Protein AF-A0ABD3RM52-F1 (afdb_monomer_lite)

Secondary structure (DSSP, 8-state):
------------------------------------------------------------PPPP------SHHHHTTPPPB-TT---HHHHHHHHHHHHHHH------SS---HHHHHHHHHHHHHTT---SS-B-HHHHHHHHHS---HHHHHHHHHHHHHHHHHHTT-B-SSTTSS--HHHHHHHTTSSS-S-S----HHHHHHHHHHHHTTT---SSPPP--S-TTHHHHHHHT-SSSEEEESS-TT---TT-EEEESSS-EEEE-SPPPTTSEEEEEEEEE-SS--TT-S--EEEEEEEEGGGEEEEEEE----HHHHTGGGS-TTTHHHHHHHHHHHHHHHHHHTTSSSSSS-------------

Organism: NCBI:txid382380

Structure (mmCIF, N/CA/C/O backbone):
data_AF-A0ABD3RM52-F1
#
_entry.id   AF-A0ABD3RM52-F1
#
loop_
_atom_site.group_PDB
_atom_site.id
_atom_site.type_symbol
_atom_site.label_atom_id
_atom_site.label_alt_id
_atom_site.label_comp_id
_atom_site.label_asym_id
_atom_site.label_entity_id
_atom_site.label_seq_id
_atom_site.pdbx_PDB_ins_code
_atom_site.Cartn_x
_atom_site.Cartn_y
_atom_site.Cartn_z
_atom_site.occupancy
_atom_site.B_iso_or_equiv
_atom_site.auth_seq_id
_atom_site.auth_comp_id
_atom_site.auth_asym_id
_atom_site.auth_atom_id
_atom_site.pdbx_PDB_model_num
ATOM 1 N N . MET A 1 1 ? 25.572 -27.338 -70.054 1.00 37.06 1 MET A N 1
ATOM 2 C CA . MET A 1 1 ? 24.738 -28.532 -70.286 1.00 37.06 1 MET A CA 1
ATOM 3 C C . MET A 1 1 ? 24.305 -29.084 -68.934 1.00 37.06 1 MET A C 1
ATOM 5 O O . MET A 1 1 ? 25.154 -29.142 -68.052 1.00 37.06 1 MET A O 1
ATOM 9 N N . PRO A 1 2 ? 23.009 -29.375 -68.759 1.00 54.97 2 PRO A N 1
ATOM 10 C CA . PRO A 1 2 ? 22.375 -29.760 -67.499 1.00 54.97 2 PRO A CA 1
ATOM 11 C C . PRO A 1 2 ? 22.203 -31.287 -67.387 1.00 54.97 2 PRO A C 1
ATOM 13 O O . PRO A 1 2 ? 22.267 -31.983 -68.394 1.00 54.97 2 PRO A O 1
ATOM 16 N N . ASN A 1 3 ? 21.904 -31.796 -66.191 1.00 38.56 3 ASN A N 1
ATOM 17 C CA . ASN A 1 3 ? 21.112 -33.024 -66.032 1.00 38.56 3 ASN A CA 1
ATOM 18 C C . ASN A 1 3 ? 20.311 -32.902 -64.714 1.00 38.56 3 ASN A C 1
ATOM 20 O O . ASN A 1 3 ? 20.912 -32.901 -63.647 1.00 38.56 3 ASN A O 1
ATOM 24 N N . VAL A 1 4 ? 19.076 -32.385 -64.745 1.00 41.38 4 VAL A N 1
ATOM 25 C CA . VAL A 1 4 ? 17.795 -33.123 -64.877 1.00 41.38 4 VAL A CA 1
ATOM 26 C C . VAL A 1 4 ? 17.418 -33.858 -63.569 1.00 41.38 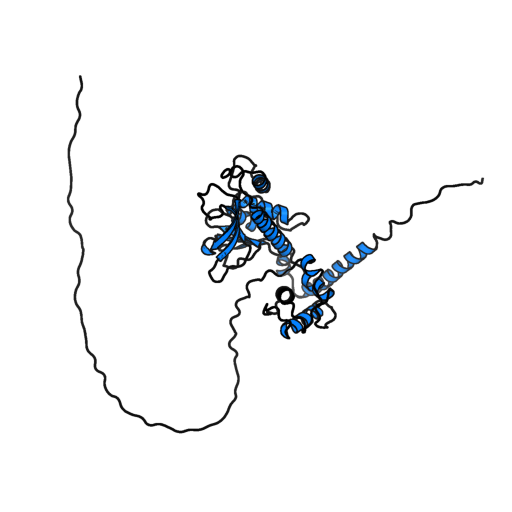4 VAL A C 1
ATOM 28 O O . VAL A 1 4 ? 17.837 -34.982 -63.324 1.00 41.38 4 VAL A O 1
ATOM 31 N N . SER A 1 5 ? 16.591 -33.201 -62.739 1.00 46.19 5 SER A N 1
ATOM 32 C CA . SER A 1 5 ? 15.513 -33.839 -61.934 1.00 46.19 5 SER A CA 1
ATOM 33 C C . SER A 1 5 ? 14.458 -34.453 -62.893 1.00 46.19 5 SER A C 1
ATOM 35 O O . SER A 1 5 ? 14.541 -34.084 -64.063 1.00 46.19 5 SER A O 1
ATOM 37 N N . PRO A 1 6 ? 13.398 -35.224 -62.515 1.00 52.03 6 PRO A N 1
ATOM 38 C CA . PRO A 1 6 ? 12.806 -35.430 -61.170 1.00 52.03 6 PRO A CA 1
ATOM 39 C C . PRO A 1 6 ? 12.124 -36.815 -60.879 1.00 52.03 6 PRO A C 1
ATOM 41 O O . PRO A 1 6 ? 11.666 -37.467 -61.801 1.00 52.03 6 PRO A O 1
ATOM 44 N N . ASN A 1 7 ? 11.900 -37.147 -59.586 1.00 41.47 7 ASN A N 1
ATOM 45 C CA . ASN A 1 7 ? 10.743 -37.909 -59.006 1.00 41.47 7 ASN A CA 1
ATOM 46 C C . ASN A 1 7 ? 10.378 -39.299 -59.653 1.00 41.47 7 ASN A C 1
ATOM 48 O O . ASN A 1 7 ? 11.094 -39.740 -60.540 1.00 41.47 7 ASN A O 1
ATOM 52 N N . PRO A 1 8 ? 9.292 -40.045 -59.310 1.00 53.28 8 PRO A N 1
ATOM 53 C CA . PRO A 1 8 ? 8.352 -39.967 -58.185 1.00 53.28 8 PRO A CA 1
ATOM 54 C C . PRO A 1 8 ? 7.959 -41.319 -57.515 1.00 53.28 8 PRO A C 1
ATOM 56 O O . PRO A 1 8 ? 8.291 -42.406 -57.979 1.00 53.28 8 PRO A O 1
ATOM 59 N N . THR A 1 9 ? 7.063 -41.206 -56.516 1.00 42.47 9 THR A N 1
ATOM 60 C CA . THR A 1 9 ? 5.923 -42.120 -56.209 1.00 42.47 9 THR A CA 1
ATOM 61 C C . THR A 1 9 ? 6.186 -43.459 -55.481 1.00 42.47 9 THR A C 1
ATOM 63 O O . THR A 1 9 ? 7.304 -43.954 -55.462 1.00 42.47 9 THR A O 1
ATOM 66 N N . PRO A 1 10 ? 5.144 -44.114 -54.923 1.00 47.31 10 PRO A N 1
ATOM 67 C CA . PRO A 1 10 ? 4.199 -43.600 -53.918 1.00 47.31 10 PRO A CA 1
ATOM 68 C C . PRO A 1 10 ? 3.902 -44.672 -52.837 1.00 47.31 10 PRO A C 1
ATOM 70 O O . PRO A 1 10 ? 4.151 -45.849 -53.042 1.00 47.31 10 PRO A O 1
ATOM 73 N N . HIS A 1 11 ? 3.237 -44.319 -51.739 1.00 37.72 11 HIS A N 1
ATOM 74 C CA . HIS A 1 11 ? 2.123 -45.162 -51.287 1.00 37.72 11 HIS A CA 1
ATOM 75 C C . HIS A 1 11 ? 1.139 -44.331 -50.471 1.00 37.72 11 HIS A C 1
ATOM 77 O O . HIS A 1 11 ? 1.423 -43.864 -49.371 1.00 37.72 11 HIS A O 1
ATOM 83 N N . ALA A 1 12 ? -0.023 -44.133 -51.082 1.00 34.19 12 ALA A N 1
ATOM 84 C CA . ALA A 1 12 ? -1.226 -43.600 -50.485 1.00 34.19 12 ALA A CA 1
ATOM 85 C C . ALA A 1 12 ? -2.145 -44.785 -50.137 1.00 34.19 12 ALA A C 1
ATOM 87 O O . ALA A 1 12 ? -2.356 -45.619 -51.014 1.00 34.19 12 ALA A O 1
ATOM 88 N N . THR A 1 13 ? -2.629 -44.796 -48.879 1.00 41.59 13 THR A N 1
ATOM 89 C CA . THR A 1 13 ? -3.989 -45.160 -48.380 1.00 41.59 13 THR A CA 1
ATOM 90 C C . THR A 1 13 ? -4.618 -46.524 -48.777 1.00 41.59 13 THR A C 1
ATOM 92 O O . THR A 1 13 ? -4.135 -47.153 -49.707 1.00 41.59 13 THR A O 1
ATOM 95 N N . PRO A 1 14 ? -5.693 -47.044 -48.119 1.00 42.53 14 PRO A N 1
ATOM 96 C CA . PRO A 1 14 ? -6.672 -46.377 -47.242 1.00 42.53 14 PRO A CA 1
ATOM 97 C C . PRO A 1 14 ? -7.031 -47.112 -45.920 1.00 42.53 14 PRO A C 1
ATOM 99 O O . PRO A 1 14 ? -6.810 -48.308 -45.758 1.00 42.53 14 PRO A O 1
ATOM 102 N N . GLY A 1 15 ? -7.665 -46.391 -44.981 1.00 41.41 15 GLY A N 1
ATOM 103 C CA . GLY A 1 15 ? -8.527 -47.019 -43.960 1.00 41.41 15 GLY A CA 1
ATOM 104 C C . GLY A 1 15 ? -9.711 -47.747 -44.624 1.00 41.41 15 GLY A C 1
ATOM 105 O O . GLY A 1 15 ? -9.952 -47.529 -45.811 1.00 41.41 15 GLY A O 1
ATOM 106 N N . PRO A 1 16 ? -10.489 -48.580 -43.910 1.00 45.03 16 PRO A N 1
ATOM 107 C CA . PRO A 1 16 ? -11.454 -48.008 -42.968 1.00 45.03 16 PRO A CA 1
ATOM 108 C C . PRO A 1 16 ? -11.740 -48.919 -41.757 1.00 45.03 16 PRO A C 1
ATOM 110 O O . PRO A 1 16 ? -11.754 -50.136 -41.860 1.00 45.03 16 PRO A O 1
ATOM 113 N N . THR A 1 17 ? -12.092 -48.363 -40.604 1.00 39.22 17 THR A N 1
ATOM 114 C CA . THR A 1 17 ? -13.497 -48.398 -40.169 1.00 39.22 17 THR A CA 1
ATOM 115 C C . THR A 1 17 ? -13.681 -47.660 -38.842 1.00 39.22 17 THR A C 1
ATOM 117 O O . THR A 1 17 ? -12.897 -47.830 -37.910 1.00 39.22 17 THR A O 1
ATOM 120 N N . PRO A 1 18 ? -14.723 -46.824 -38.769 1.00 36.38 18 PRO A N 1
ATOM 121 C CA . PRO A 1 18 ? -15.196 -46.185 -37.559 1.00 36.38 18 PRO A CA 1
ATOM 122 C C . PRO A 1 18 ? -16.164 -47.123 -36.833 1.00 36.38 18 PRO A C 1
ATOM 124 O O . PRO A 1 18 ? -17.012 -47.753 -37.463 1.00 36.38 18 PRO A O 1
ATOM 127 N N . HIS A 1 19 ? -16.126 -47.150 -35.506 1.00 36.00 19 HIS A N 1
ATOM 128 C CA . HIS A 1 19 ? -17.294 -47.586 -34.748 1.00 36.00 19 HIS A CA 1
ATOM 129 C C . HIS A 1 19 ? -18.066 -46.346 -34.311 1.00 36.00 19 HIS A C 1
ATOM 131 O O . HIS A 1 19 ? -17.771 -45.731 -33.291 1.00 36.00 19 HIS A O 1
ATOM 137 N N . ALA A 1 20 ? -19.047 -45.971 -35.132 1.00 36.50 20 ALA A N 1
ATOM 138 C CA . ALA A 1 20 ? -20.109 -45.052 -34.764 1.00 36.50 20 ALA A CA 1
ATOM 139 C C . ALA A 1 20 ? -21.462 -45.774 -34.866 1.00 36.50 20 ALA A C 1
ATOM 141 O O . ALA A 1 20 ? -21.900 -46.052 -35.976 1.00 36.50 20 ALA A O 1
ATOM 142 N N . MET A 1 21 ? -22.096 -45.962 -33.692 1.00 40.66 21 MET A N 1
ATOM 143 C CA . MET A 1 21 ? -23.555 -45.883 -33.418 1.00 40.66 21 MET A CA 1
ATOM 144 C C . MET A 1 21 ? -24.469 -46.930 -34.123 1.00 40.66 21 MET A C 1
ATOM 146 O O . MET A 1 21 ? -23.966 -47.631 -34.993 1.00 40.66 21 MET A O 1
ATOM 150 N N . PRO A 1 22 ? -25.793 -47.091 -33.829 1.00 43.44 22 PRO A N 1
ATOM 151 C CA . PRO A 1 22 ? -26.705 -46.415 -32.879 1.00 43.44 22 PRO A CA 1
ATOM 152 C C . PRO A 1 22 ? -27.644 -47.340 -32.023 1.00 43.44 22 PRO A C 1
ATOM 154 O O . PRO A 1 22 ? -27.706 -48.550 -32.209 1.00 43.44 22 PRO A O 1
ATOM 157 N N . ASN A 1 23 ? -28.395 -46.705 -31.100 1.00 42.69 23 ASN A N 1
ATOM 158 C CA . ASN A 1 23 ? -29.659 -47.090 -30.394 1.00 42.69 23 ASN A CA 1
ATOM 159 C C . ASN A 1 23 ? -30.682 -47.892 -31.258 1.00 42.69 23 ASN A C 1
ATOM 161 O O . ASN A 1 23 ? -30.532 -47.795 -32.476 1.00 42.69 23 ASN A O 1
ATOM 165 N N . PRO A 1 24 ? -31.785 -48.546 -30.765 1.00 47.91 24 PRO A N 1
ATOM 166 C CA . PRO A 1 24 ? -32.780 -48.058 -29.768 1.00 47.91 24 PRO A CA 1
ATOM 167 C C . PRO A 1 24 ? -33.393 -49.186 -28.866 1.00 47.91 24 PRO A C 1
ATOM 169 O O . PRO A 1 24 ? -33.098 -50.358 -29.037 1.00 47.91 24 PRO A O 1
ATOM 172 N N . THR A 1 25 ? -34.226 -48.972 -27.839 1.00 43.66 25 THR A N 1
ATOM 173 C CA . THR A 1 25 ? -35.689 -48.736 -27.909 1.00 43.66 25 THR A CA 1
ATOM 174 C C . THR A 1 25 ? -36.315 -48.742 -26.489 1.00 43.66 25 THR A C 1
ATOM 176 O O . THR A 1 25 ? -35.658 -49.159 -25.536 1.00 43.66 25 THR A O 1
ATOM 179 N N . PRO A 1 26 ? -37.561 -48.246 -26.342 1.00 42.03 26 PRO A N 1
ATOM 180 C CA . PRO A 1 26 ? -38.138 -47.717 -25.110 1.00 42.03 26 PRO A CA 1
ATOM 181 C C . PRO A 1 26 ? -39.071 -48.703 -24.399 1.00 42.03 26 PRO A C 1
ATOM 183 O O . PRO A 1 26 ? -39.640 -49.593 -25.025 1.00 42.03 26 PRO A O 1
ATOM 186 N N . HIS A 1 27 ? -39.367 -48.431 -23.128 1.00 36.97 27 HIS A N 1
ATOM 187 C CA . HIS A 1 27 ? -40.634 -48.858 -22.538 1.00 36.97 27 HIS A CA 1
ATOM 188 C C . HIS A 1 27 ? -41.328 -47.689 -21.834 1.00 36.97 27 HIS A C 1
ATOM 190 O O . HIS A 1 27 ? -40.779 -47.056 -20.935 1.00 36.97 27 HIS A O 1
ATOM 196 N N . THR A 1 28 ? -42.548 -47.415 -22.289 1.00 35.81 28 THR A N 1
ATOM 197 C CA . THR A 1 28 ? -43.507 -46.440 -21.768 1.00 35.81 28 THR A CA 1
ATOM 198 C C . THR A 1 28 ? -44.737 -47.162 -21.201 1.00 35.81 28 THR A C 1
ATOM 200 O O . THR A 1 28 ? -45.354 -47.934 -21.934 1.00 35.81 28 THR A O 1
ATOM 203 N N . THR A 1 29 ? -45.127 -46.762 -19.972 1.00 39.38 29 THR A N 1
ATOM 204 C CA . THR A 1 29 ? -46.507 -46.524 -19.430 1.00 39.38 29 THR A CA 1
ATOM 205 C C . THR A 1 29 ? -47.474 -47.709 -19.186 1.00 39.38 29 THR A C 1
ATOM 207 O O . THR A 1 29 ? -47.268 -48.738 -19.824 1.00 39.38 29 THR A O 1
ATOM 210 N N . PRO A 1 30 ? -48.573 -47.597 -18.370 1.00 44.28 30 PRO A N 1
ATOM 211 C CA . PRO A 1 30 ? -49.141 -46.453 -17.594 1.00 44.28 30 PRO A CA 1
ATOM 212 C C . PRO A 1 30 ? -49.604 -46.742 -16.118 1.00 44.28 30 PRO A C 1
ATOM 214 O O . PRO A 1 30 ? -49.573 -47.880 -15.658 1.00 44.28 30 PRO A O 1
ATOM 217 N N . ASP A 1 31 ? -50.069 -45.688 -15.409 1.00 41.12 31 ASP A N 1
ATOM 218 C CA . ASP A 1 31 ? -50.735 -45.650 -14.073 1.00 41.12 31 ASP A CA 1
ATOM 219 C C . ASP A 1 31 ? -52.004 -46.543 -13.934 1.00 41.12 31 ASP A C 1
ATOM 221 O O . ASP A 1 31 ? -52.532 -47.010 -14.948 1.00 41.12 31 ASP A O 1
ATOM 225 N N . PRO A 1 32 ? -52.567 -46.746 -12.711 1.00 44.28 32 PRO A N 1
ATOM 226 C CA . PRO A 1 32 ? -53.605 -45.813 -12.222 1.00 44.28 32 PRO A CA 1
ATOM 227 C C . PRO A 1 32 ? -53.642 -45.573 -10.689 1.00 44.28 32 PRO A C 1
ATOM 229 O O . PRO A 1 32 ? -53.595 -46.496 -9.879 1.00 44.28 32 PRO A O 1
ATOM 232 N N . MET A 1 33 ? -53.882 -44.318 -10.291 1.00 38.78 33 MET A N 1
ATOM 233 C CA . MET A 1 33 ? -54.676 -43.974 -9.092 1.00 38.78 33 MET A CA 1
ATOM 234 C C . MET A 1 33 ? -56.165 -44.183 -9.456 1.00 38.78 33 MET A C 1
ATOM 236 O O . MET A 1 33 ? -56.510 -43.903 -10.607 1.00 38.78 33 MET A O 1
ATOM 240 N N . PRO A 1 34 ? -57.069 -44.658 -8.570 1.00 49.69 34 PRO A N 1
ATOM 241 C CA . PRO A 1 34 ? -57.781 -43.755 -7.644 1.00 49.69 34 PRO A CA 1
ATOM 242 C C . PRO A 1 34 ? -58.130 -44.437 -6.291 1.00 49.69 34 PRO A C 1
ATOM 244 O O . PRO A 1 34 ? -58.135 -45.653 -6.167 1.00 49.69 34 PRO A O 1
ATOM 247 N N . HIS A 1 35 ? -58.374 -43.724 -5.193 1.00 35.66 35 HIS A N 1
ATOM 248 C CA . HIS A 1 35 ? -59.706 -43.205 -4.887 1.00 35.66 35 HIS A CA 1
ATOM 249 C C . HIS A 1 35 ? -59.672 -42.179 -3.752 1.00 35.66 35 HIS A C 1
ATOM 251 O O . HIS A 1 35 ? -58.976 -42.322 -2.751 1.00 35.66 35 HIS A O 1
ATOM 257 N N . ALA A 1 36 ? -60.484 -41.147 -3.954 1.00 31.56 36 ALA A N 1
ATOM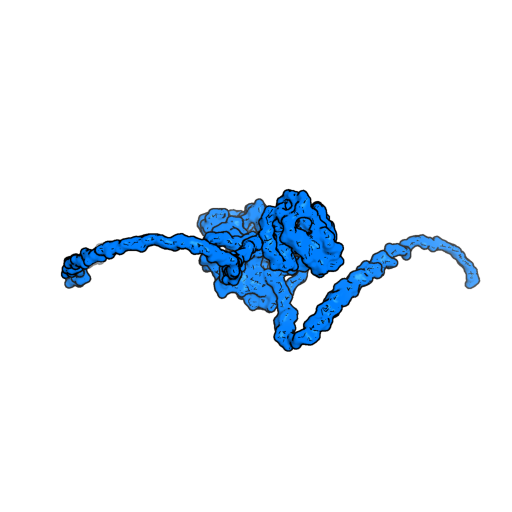 258 C CA . ALA A 1 36 ? -60.787 -40.073 -3.033 1.00 31.56 36 ALA A CA 1
ATOM 259 C C . ALA A 1 36 ? -61.920 -40.429 -2.047 1.00 31.56 36 ALA A C 1
ATOM 261 O O . ALA A 1 36 ? -62.667 -41.381 -2.273 1.00 31.56 36 ALA A O 1
ATOM 262 N N . THR A 1 37 ? -62.107 -39.504 -1.090 1.00 36.00 37 THR A N 1
ATOM 263 C CA . THR A 1 37 ? -63.318 -39.125 -0.309 1.00 36.00 37 THR A CA 1
ATOM 264 C C . THR A 1 37 ? -63.359 -39.549 1.178 1.00 36.00 37 THR A C 1
ATOM 266 O O . THR A 1 37 ? -62.758 -40.556 1.534 1.00 36.00 37 THR A O 1
ATOM 269 N N . PRO A 1 38 ? -64.103 -38.836 2.062 1.00 41.44 38 PRO A N 1
ATOM 270 C CA . PRO A 1 38 ? -64.028 -37.388 2.344 1.00 41.44 38 PRO A CA 1
ATOM 271 C C . PRO A 1 38 ? -64.114 -37.013 3.863 1.00 41.44 38 PRO A C 1
ATOM 273 O O . PRO A 1 38 ? -64.470 -37.825 4.705 1.00 41.44 38 PRO A O 1
ATOM 276 N N . ASN A 1 39 ? -63.802 -35.737 4.150 1.00 40.22 39 ASN A N 1
ATOM 277 C CA . ASN A 1 39 ? -64.091 -34.829 5.301 1.00 40.22 39 ASN A CA 1
ATOM 278 C C . ASN A 1 39 ? -65.243 -35.214 6.295 1.00 40.22 39 ASN A C 1
ATOM 280 O O . ASN A 1 39 ? -66.202 -35.835 5.836 1.00 40.22 39 ASN A O 1
ATOM 284 N N . PRO A 1 40 ? -65.276 -34.764 7.588 1.00 43.31 40 PRO A N 1
ATOM 285 C CA . PRO A 1 40 ? -65.519 -33.344 7.930 1.00 43.31 40 PRO A CA 1
ATOM 286 C C . PRO A 1 40 ? -64.802 -32.737 9.177 1.00 43.31 40 PRO A C 1
ATOM 288 O O . PRO A 1 40 ? -64.569 -33.377 10.196 1.00 43.31 40 PRO A O 1
ATOM 291 N N . THR A 1 41 ? -64.542 -31.428 9.062 1.00 37.12 41 THR A N 1
ATOM 292 C CA . THR A 1 41 ? -64.393 -30.323 10.054 1.00 37.12 41 THR A CA 1
ATOM 293 C C . THR A 1 41 ? -65.384 -30.324 11.251 1.00 37.12 41 THR A C 1
ATOM 295 O O . THR A 1 41 ? -66.373 -31.046 11.177 1.00 37.12 41 THR A O 1
ATOM 298 N N . PRO A 1 42 ? -65.381 -29.335 12.188 1.00 44.03 42 PRO A N 1
ATOM 299 C CA . PRO A 1 42 ? -64.312 -28.652 12.954 1.00 44.03 42 PRO A CA 1
ATOM 300 C C . PRO A 1 42 ? -64.686 -28.450 14.460 1.00 44.03 42 PRO A C 1
ATOM 302 O O . PRO A 1 42 ? -65.864 -28.372 14.793 1.00 44.03 42 PRO A O 1
ATOM 305 N N . HIS A 1 43 ? -63.734 -28.189 15.368 1.00 35.00 43 HIS A N 1
ATOM 306 C CA . HIS A 1 43 ? -64.059 -27.545 16.660 1.00 35.00 43 HIS A CA 1
ATOM 307 C C . HIS A 1 43 ? -63.016 -26.490 17.078 1.00 35.00 43 HIS A C 1
ATOM 309 O O . HIS A 1 43 ? -61.829 -26.774 17.203 1.00 35.00 43 HIS A O 1
ATOM 315 N N . ALA A 1 44 ? -63.505 -25.261 17.277 1.00 31.02 44 ALA A N 1
ATOM 316 C CA . ALA A 1 44 ? -62.885 -24.154 18.020 1.00 31.02 44 ALA A CA 1
ATOM 317 C C . ALA A 1 44 ? -62.887 -24.494 19.538 1.00 31.02 44 ALA A C 1
ATOM 319 O O . ALA A 1 44 ? -63.683 -25.335 19.942 1.00 31.02 44 ALA A O 1
ATOM 320 N N . MET A 1 45 ? -62.113 -23.934 20.480 1.00 28.83 45 MET A N 1
ATOM 321 C CA . MET A 1 45 ? -61.531 -22.596 20.715 1.00 28.83 45 MET A CA 1
ATOM 322 C C . MET A 1 45 ? -60.642 -22.710 22.023 1.00 28.83 45 MET A C 1
ATOM 324 O O . MET A 1 45 ? -60.335 -23.837 22.398 1.00 28.83 45 MET A O 1
ATOM 328 N N . PRO A 1 46 ? -60.267 -21.653 22.789 1.00 47.16 46 PRO A N 1
ATOM 329 C CA . PRO A 1 46 ? -58.985 -20.919 22.827 1.00 47.16 46 PRO A CA 1
ATOM 330 C C . PRO A 1 46 ? -58.132 -21.066 24.135 1.00 47.16 46 PRO A C 1
ATOM 332 O O . PRO A 1 46 ? -58.512 -21.779 25.058 1.00 47.16 46 PRO A O 1
ATOM 335 N N . ASN A 1 47 ? -57.047 -20.262 24.228 1.00 30.48 47 ASN A N 1
ATOM 336 C CA . ASN A 1 47 ? -56.162 -19.932 25.386 1.00 30.48 47 ASN A CA 1
ATOM 337 C C . ASN A 1 47 ? -54.920 -20.849 25.527 1.00 30.48 47 ASN A C 1
ATOM 339 O O . ASN A 1 47 ? -55.039 -22.050 25.363 1.00 30.48 47 ASN A O 1
ATOM 343 N N . SER A 1 48 ? -53.677 -20.432 25.811 1.00 27.09 48 SER A N 1
ATOM 344 C CA . SER A 1 48 ? -53.064 -19.212 26.371 1.00 27.09 48 SER A CA 1
ATOM 345 C C . SER A 1 48 ? -51.524 -19.307 26.208 1.00 27.09 48 SER A C 1
ATOM 347 O O . SER A 1 48 ? -50.960 -20.380 26.403 1.00 27.09 48 SER A O 1
ATOM 349 N N . MET A 1 49 ? -50.835 -18.202 25.888 1.00 30.14 49 MET A N 1
ATOM 350 C CA . MET A 1 49 ? -49.361 -18.045 25.997 1.00 30.14 49 MET A CA 1
ATOM 351 C C . MET A 1 49 ? -48.898 -18.055 27.480 1.00 30.14 49 MET A C 1
ATOM 353 O O . MET A 1 49 ? -49.770 -17.888 28.333 1.00 30.14 49 MET A O 1
ATOM 357 N N . PRO A 1 50 ? -47.586 -18.104 27.837 1.00 43.69 50 PRO A N 1
ATOM 358 C CA . PRO A 1 50 ? -46.368 -18.126 27.004 1.00 43.69 50 PRO A CA 1
ATOM 359 C C . PRO A 1 50 ? -45.329 -19.198 27.423 1.00 43.69 50 PRO A C 1
ATOM 361 O O . PRO A 1 50 ? -45.309 -19.646 28.564 1.00 43.69 50 PRO A O 1
ATOM 364 N N . ASN A 1 51 ? -44.375 -19.545 26.551 1.00 30.50 51 ASN A N 1
ATOM 365 C CA . ASN A 1 51 ? -43.060 -19.987 27.031 1.00 30.50 51 ASN A CA 1
ATOM 366 C C . ASN A 1 51 ? -41.944 -19.729 26.015 1.00 30.50 51 ASN A C 1
ATOM 368 O O . ASN A 1 51 ? -42.128 -19.827 24.806 1.00 30.50 51 ASN A O 1
ATOM 372 N N . ALA A 1 52 ? -40.805 -19.321 26.562 1.00 27.80 52 ALA A N 1
ATOM 373 C CA . ALA A 1 52 ? -39.675 -18.717 25.884 1.00 27.80 52 ALA A CA 1
ATOM 374 C C . ALA A 1 52 ? -38.608 -19.727 25.421 1.00 27.80 52 ALA A C 1
ATOM 376 O O . ALA A 1 52 ? -38.438 -20.783 26.027 1.00 27.80 52 ALA A O 1
ATOM 377 N N . SER A 1 53 ? -37.791 -19.246 24.469 1.00 26.31 53 SER A N 1
ATOM 378 C CA . SER A 1 53 ? -36.397 -19.627 24.145 1.00 26.31 53 SER A CA 1
ATOM 379 C C . SER A 1 53 ? -36.183 -20.678 23.031 1.00 26.31 53 SER A C 1
ATOM 381 O O . SER A 1 53 ? -36.992 -21.596 22.930 1.00 26.31 53 SER A O 1
ATOM 383 N N . PRO A 1 54 ? -35.088 -20.616 22.226 1.00 34.38 54 PRO A N 1
ATOM 384 C CA . PRO A 1 54 ? -33.960 -19.672 22.252 1.00 34.38 54 PRO A CA 1
ATOM 385 C C . PRO A 1 54 ? -33.765 -18.842 20.972 1.00 34.38 54 PRO A C 1
ATOM 387 O O . PRO A 1 54 ? -34.065 -19.254 19.854 1.00 34.38 54 PRO A O 1
ATOM 390 N N . ASN A 1 55 ? -33.184 -17.657 21.174 1.00 31.39 55 ASN A N 1
ATOM 391 C CA . ASN A 1 55 ? -32.677 -16.761 20.141 1.00 31.39 55 ASN A CA 1
ATOM 392 C C . ASN A 1 55 ? -31.815 -17.508 19.113 1.00 31.39 55 ASN A C 1
ATOM 394 O O . ASN A 1 55 ? -30.743 -18.018 19.443 1.00 31.39 55 ASN A O 1
ATOM 398 N N . ALA A 1 56 ? -32.244 -17.480 17.852 1.00 26.53 56 ALA A N 1
ATOM 399 C CA . ALA A 1 56 ? -31.351 -17.687 16.728 1.00 26.53 56 ALA A CA 1
ATOM 400 C C . ALA A 1 56 ? -30.295 -16.571 16.737 1.00 26.53 56 ALA A C 1
ATOM 402 O O . ALA A 1 56 ? -30.624 -15.384 16.747 1.00 26.53 56 ALA A O 1
ATOM 403 N N . LEU A 1 57 ? -29.027 -16.970 16.766 1.00 24.45 57 LEU A N 1
ATOM 404 C CA . LEU A 1 57 ? -27.866 -16.104 16.611 1.00 24.45 57 LEU A CA 1
ATOM 405 C C . LEU A 1 57 ? -27.974 -15.377 15.252 1.00 24.45 57 LEU A C 1
ATOM 407 O O . LEU A 1 57 ? -27.956 -16.056 14.221 1.00 24.45 57 LEU A O 1
ATOM 411 N N . PRO A 1 58 ? -28.109 -14.038 15.182 1.00 31.31 58 PRO A N 1
ATOM 412 C CA . PRO A 1 58 ? -28.085 -13.368 13.895 1.00 31.31 58 PRO A CA 1
ATOM 413 C C . PRO A 1 58 ? -26.644 -13.334 13.383 1.00 31.31 58 PRO A C 1
ATOM 415 O O . PRO A 1 58 ? -25.740 -12.793 14.015 1.00 31.31 58 PRO A O 1
ATOM 418 N N . ASN A 1 59 ? -26.478 -13.958 12.223 1.00 31.50 59 ASN A N 1
ATOM 419 C CA . ASN A 1 59 ? -25.304 -13.998 11.365 1.00 31.50 59 ASN A CA 1
ATOM 420 C C . ASN A 1 59 ? -24.575 -12.636 11.313 1.00 31.50 59 ASN A C 1
ATOM 422 O O . ASN A 1 59 ? -25.068 -11.686 10.704 1.00 31.50 59 ASN A O 1
ATOM 426 N N . SER A 1 60 ? -23.413 -12.529 11.963 1.00 29.94 60 SER A N 1
ATOM 427 C CA . SER A 1 60 ? -22.575 -11.329 11.945 1.00 29.94 60 SER A CA 1
ATOM 428 C C . SER A 1 60 ? -21.503 -11.453 10.863 1.00 29.94 60 SER A C 1
ATOM 430 O O . SER A 1 60 ? -20.406 -11.953 11.110 1.00 29.94 60 SER A O 1
ATOM 432 N N . THR A 1 61 ? -21.797 -10.963 9.661 1.00 28.62 61 THR A N 1
ATOM 433 C CA . THR A 1 61 ? -20.741 -10.514 8.747 1.00 28.62 61 THR A CA 1
ATOM 434 C C . THR A 1 61 ? -20.010 -9.340 9.410 1.00 28.62 61 THR A C 1
ATOM 436 O O . THR A 1 61 ? -20.681 -8.373 9.785 1.00 28.62 61 THR A O 1
ATOM 439 N N . PRO A 1 62 ? -18.676 -9.379 9.590 1.00 34.00 62 PRO A N 1
ATOM 440 C CA . PRO A 1 62 ? -17.928 -8.214 10.049 1.00 34.00 62 PRO A CA 1
ATOM 441 C C . PRO A 1 62 ? -18.189 -7.045 9.096 1.00 34.00 62 PRO A C 1
ATOM 443 O O . PRO A 1 62 ? -18.114 -7.217 7.879 1.00 34.00 62 PRO A O 1
ATOM 446 N N . ASN A 1 63 ? -18.523 -5.871 9.639 1.00 36.88 63 ASN A N 1
ATOM 447 C CA . ASN A 1 63 ? -18.610 -4.652 8.838 1.00 36.88 63 ASN A CA 1
ATOM 448 C C . ASN A 1 63 ? -17.284 -4.482 8.071 1.00 36.88 63 ASN A C 1
ATOM 450 O O . ASN A 1 63 ? -16.230 -4.578 8.709 1.00 36.88 63 ASN A O 1
ATOM 454 N N . PRO A 1 64 ? -17.305 -4.232 6.746 1.00 38.91 64 PRO A N 1
ATOM 455 C CA . PRO A 1 64 ? -16.091 -3.899 6.010 1.00 38.91 64 PRO A CA 1
ATOM 456 C C . PRO A 1 64 ? -15.433 -2.719 6.723 1.00 38.91 64 PRO A C 1
ATOM 458 O O . PRO A 1 64 ? -16.119 -1.755 7.064 1.00 38.91 64 PRO A O 1
ATOM 461 N N . MET A 1 65 ? -14.139 -2.835 7.033 1.00 42.78 65 MET A N 1
ATOM 462 C CA . MET A 1 65 ? -13.399 -1.809 7.765 1.00 42.78 65 MET A CA 1
ATOM 463 C C . MET A 1 65 ? -13.530 -0.471 7.033 1.00 42.78 65 MET A C 1
ATOM 465 O O . MET A 1 65 ? -12.876 -0.231 6.021 1.00 42.78 65 MET A O 1
ATOM 469 N N . GLN A 1 66 ? -14.417 0.387 7.531 1.00 49.97 66 GLN A N 1
ATOM 470 C CA . GLN A 1 66 ? -14.509 1.772 7.115 1.00 49.97 66 GLN A CA 1
ATOM 471 C C . GLN A 1 66 ? -13.246 2.472 7.620 1.00 49.97 66 GLN A C 1
ATOM 473 O O . GLN A 1 66 ? -12.895 2.330 8.791 1.00 49.97 66 GLN A O 1
ATOM 478 N N . ILE A 1 67 ? -12.535 3.176 6.736 1.00 51.44 67 ILE A N 1
ATOM 479 C CA . ILE A 1 67 ? -11.339 3.940 7.106 1.00 51.44 67 ILE A CA 1
ATOM 480 C C . ILE A 1 67 ? -11.798 5.057 8.047 1.00 51.44 67 ILE A C 1
ATOM 482 O O . ILE A 1 67 ? -12.459 6.002 7.620 1.00 51.44 67 ILE A O 1
ATOM 486 N N . CYS A 1 68 ? -11.510 4.918 9.341 1.00 59.53 68 CYS A N 1
ATOM 487 C CA . CYS A 1 68 ? -11.783 5.971 10.310 1.00 59.53 68 CYS A CA 1
ATOM 488 C C . CYS A 1 68 ? -10.743 7.089 10.127 1.00 59.53 68 CYS A C 1
ATOM 490 O O . CYS A 1 68 ? -9.575 6.783 9.880 1.00 59.53 68 CYS A O 1
ATOM 492 N N . PRO A 1 69 ? -11.091 8.368 10.326 1.00 58.53 69 PRO A N 1
ATOM 493 C CA . PRO A 1 69 ? -10.097 9.424 10.460 1.00 58.53 69 PRO A CA 1
ATOM 494 C C . PRO A 1 69 ? -9.350 9.213 11.773 1.00 58.53 69 PRO A C 1
ATOM 496 O O . PRO A 1 69 ? -9.786 9.609 12.851 1.00 58.53 69 PRO A O 1
ATOM 499 N N . SER A 1 70 ? -8.234 8.511 11.667 1.00 52.16 70 SER A N 1
ATOM 500 C CA . SER A 1 70 ? -7.431 8.033 12.785 1.00 52.16 70 SER A CA 1
ATOM 501 C C . SER A 1 70 ? -6.253 8.951 13.089 1.00 52.16 70 SER A C 1
ATOM 503 O O . SER A 1 70 ? -5.581 8.750 14.091 1.00 52.16 70 SER A O 1
ATOM 505 N N . THR A 1 71 ? -5.991 9.988 12.284 1.00 51.78 71 THR A N 1
ATOM 506 C CA . THR A 1 71 ? -4.899 10.921 12.587 1.00 51.78 71 THR A CA 1
ATOM 507 C C . THR A 1 71 ? -5.306 11.916 13.673 1.00 51.78 71 THR A C 1
ATOM 509 O O . THR A 1 71 ? -6.391 12.499 13.641 1.00 51.78 71 THR A O 1
ATOM 512 N N . PHE A 1 72 ? -4.395 12.196 14.612 1.00 47.75 72 PHE A N 1
ATOM 513 C CA . PHE A 1 72 ? -4.583 13.249 15.618 1.00 47.75 72 PHE A CA 1
ATOM 514 C C . PHE A 1 72 ? -4.950 14.596 14.971 1.00 47.75 72 PHE A C 1
ATOM 516 O O . PHE A 1 72 ? -5.792 15.318 15.495 1.00 47.75 72 PHE A O 1
ATOM 523 N N . ALA A 1 73 ? -4.390 14.903 13.793 1.00 50.50 73 ALA A N 1
ATOM 524 C CA . ALA A 1 73 ? -4.730 16.090 13.007 1.00 50.50 73 ALA A CA 1
ATOM 525 C C . ALA A 1 73 ? -6.206 16.116 12.565 1.00 50.50 73 ALA A C 1
ATOM 527 O O . ALA A 1 73 ? -6.855 17.150 12.707 1.00 50.50 73 ALA A O 1
ATOM 528 N N . ALA A 1 74 ? -6.763 14.981 12.126 1.00 57.78 74 ALA A N 1
ATOM 529 C CA . ALA A 1 74 ? -8.181 14.851 11.778 1.00 57.78 74 ALA A CA 1
ATOM 530 C C . ALA A 1 74 ? -9.123 14.899 13.000 1.00 57.78 74 ALA A C 1
ATOM 532 O O . ALA A 1 74 ? -10.338 15.050 12.846 1.00 57.78 74 ALA A O 1
ATOM 533 N N . CYS A 1 75 ? -8.584 14.788 14.218 1.00 63.34 75 CYS A N 1
ATOM 534 C CA . CYS A 1 75 ? -9.346 14.878 15.466 1.00 63.34 75 CYS A CA 1
ATOM 535 C C . CYS A 1 75 ? -9.174 16.198 16.225 1.00 63.34 75 CYS A C 1
ATOM 537 O O . CYS A 1 75 ? -10.031 16.533 17.044 1.00 63.34 75 CYS A O 1
ATOM 539 N N . LYS A 1 76 ? -8.101 16.956 15.958 1.00 55.19 76 LYS A N 1
ATOM 540 C CA . LYS A 1 76 ? -7.644 18.089 16.785 1.00 55.19 76 LYS A CA 1
ATOM 541 C C . LYS A 1 76 ? -8.658 19.235 16.915 1.00 55.19 76 LYS A C 1
ATOM 543 O O . LYS A 1 76 ? -8.532 20.027 17.838 1.00 5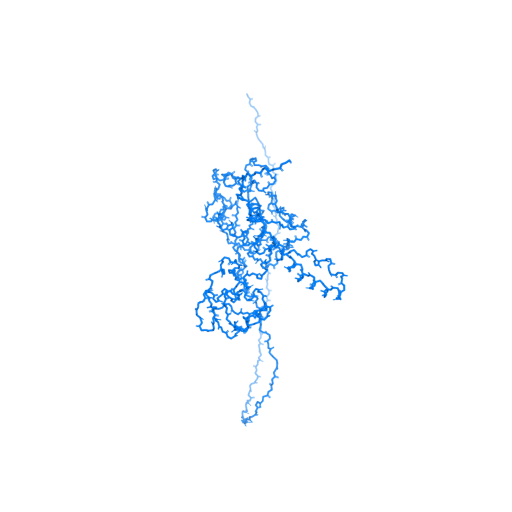5.19 76 LYS A O 1
ATOM 548 N N . ASN A 1 77 ? -9.677 19.289 16.052 1.00 66.56 77 ASN A N 1
ATOM 549 C CA . ASN A 1 77 ? -10.679 20.362 16.004 1.00 66.56 77 ASN A CA 1
ATOM 550 C C . ASN A 1 77 ? -12.132 19.854 15.910 1.00 66.56 77 ASN A C 1
ATOM 552 O O . ASN A 1 77 ? -12.994 20.545 15.368 1.00 66.56 77 ASN A O 1
ATOM 556 N N . ARG A 1 78 ? -12.428 18.637 16.384 1.00 78.44 78 ARG A N 1
ATOM 557 C CA . ARG A 1 78 ? -13.801 18.112 16.309 1.00 78.44 78 ARG A CA 1
ATOM 558 C C . ARG A 1 78 ? -14.727 18.795 17.324 1.00 78.44 78 ARG A C 1
ATOM 560 O O . ARG A 1 78 ? -14.302 19.040 18.457 1.00 78.44 78 ARG A O 1
ATOM 567 N N . PRO A 1 79 ? -15.991 19.078 16.949 1.00 83.38 79 PRO A N 1
ATOM 568 C CA . PRO A 1 79 ? -16.959 19.659 17.869 1.00 83.38 79 PRO A CA 1
ATOM 569 C C . PRO A 1 79 ? -17.231 18.713 19.042 1.00 83.38 79 PRO A C 1
ATOM 571 O O . PRO A 1 79 ? -17.089 17.490 18.928 1.00 83.38 79 PRO A O 1
ATOM 574 N N . ALA A 1 80 ? -17.644 19.284 20.173 1.00 87.38 80 ALA A N 1
ATOM 575 C CA . ALA A 1 80 ? -18.183 18.485 21.262 1.00 87.38 80 ALA A CA 1
ATOM 576 C C . ALA A 1 80 ? -19.482 17.818 20.796 1.00 87.38 80 ALA A C 1
ATOM 578 O O . ALA A 1 80 ? -20.337 18.498 20.235 1.00 87.38 80 ALA A O 1
ATOM 579 N N . LEU A 1 81 ? -19.618 16.508 21.015 1.00 88.00 81 LEU A N 1
ATOM 580 C CA . LEU A 1 81 ? -20.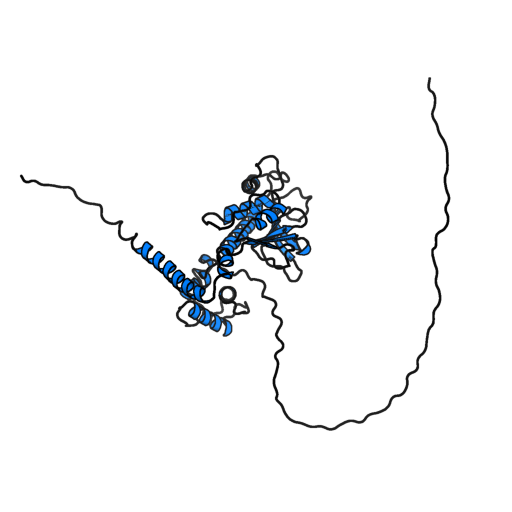824 15.772 20.632 1.00 88.00 81 LEU A CA 1
ATOM 581 C C . LEU A 1 81 ? -21.611 15.273 21.843 1.00 88.00 81 LEU A C 1
ATOM 583 O O . LEU A 1 81 ? -21.051 14.788 22.828 1.00 88.00 81 LEU A O 1
ATOM 587 N N . THR A 1 82 ? -22.925 15.314 21.698 1.00 88.31 82 THR A N 1
ATOM 588 C CA . THR A 1 82 ? -23.966 14.886 22.627 1.00 88.31 82 THR A CA 1
ATOM 589 C C . THR A 1 82 ? -25.060 14.134 21.860 1.00 88.31 82 THR A C 1
ATOM 591 O O . THR A 1 82 ? -25.064 14.074 20.632 1.00 88.31 82 THR A O 1
ATOM 594 N N . THR A 1 83 ? -26.043 13.580 22.571 1.00 83.44 83 THR A N 1
ATOM 595 C CA . THR A 1 83 ? -27.171 12.870 21.943 1.00 83.44 83 THR A CA 1
ATOM 596 C C . THR A 1 83 ? -28.102 13.753 21.109 1.00 83.44 83 THR A C 1
ATOM 598 O O . THR A 1 83 ? -28.924 13.210 20.379 1.00 83.44 83 THR A O 1
ATOM 601 N N . SER A 1 84 ? -28.025 15.082 21.229 1.00 83.38 84 SER A N 1
ATOM 602 C CA . SER A 1 84 ? -28.821 16.016 20.416 1.00 83.38 84 SER A CA 1
ATOM 603 C C . SER A 1 84 ? -28.150 16.404 19.097 1.00 83.38 84 SER A C 1
ATOM 605 O O . SER A 1 84 ? -28.789 17.036 18.260 1.00 83.38 84 SER A O 1
ATOM 607 N N . ASP A 1 85 ? -26.881 16.044 18.901 1.00 86.50 85 ASP A N 1
ATOM 608 C CA . ASP A 1 85 ? -26.131 16.429 17.710 1.00 86.50 85 ASP A CA 1
ATOM 609 C C . ASP A 1 85 ? -26.452 15.539 16.505 1.00 86.50 85 ASP A C 1
ATOM 611 O O . ASP A 1 85 ? -26.681 14.335 16.626 1.00 86.50 85 ASP A O 1
ATOM 615 N N . THR A 1 86 ? -26.432 16.143 15.315 1.00 80.88 86 THR A N 1
ATOM 616 C CA . THR A 1 86 ? -26.811 15.502 14.041 1.00 80.88 86 THR A CA 1
ATOM 617 C C . THR A 1 86 ? -25.710 15.573 12.976 1.00 80.88 86 THR A C 1
ATOM 619 O O . THR A 1 86 ? -25.960 15.312 11.800 1.00 80.88 86 THR A O 1
ATOM 622 N N . TYR A 1 87 ? -24.470 15.888 13.376 1.00 82.75 87 TYR A N 1
ATOM 623 C CA . TYR A 1 87 ? -23.296 15.943 12.495 1.00 82.75 87 TYR A CA 1
ATOM 624 C C . TYR A 1 87 ? -22.929 14.548 11.970 1.00 82.75 87 TYR A C 1
ATOM 626 O O . TYR A 1 87 ? -22.056 13.874 12.517 1.00 82.75 87 TYR A O 1
ATOM 634 N N . LYS A 1 88 ? -23.614 14.100 10.915 1.00 79.62 88 LYS A N 1
ATOM 635 C CA . LYS A 1 88 ? -23.570 12.713 10.438 1.00 79.62 88 LYS A CA 1
ATOM 636 C C . LYS A 1 88 ? -22.153 12.221 10.141 1.00 79.62 88 LYS A C 1
ATOM 638 O O . LYS A 1 88 ? -21.800 11.136 10.585 1.00 79.62 88 LYS A O 1
ATOM 643 N N . GLU A 1 89 ? -21.340 13.016 9.450 1.00 75.12 89 GLU A N 1
ATOM 644 C CA . GLU A 1 89 ? -19.950 12.663 9.118 1.00 75.12 89 GLU A CA 1
ATOM 645 C C . GLU A 1 89 ? -19.090 12.505 10.382 1.00 75.12 89 GLU A C 1
ATOM 647 O O . GLU A 1 89 ? -18.455 11.476 10.593 1.00 75.12 89 GLU A O 1
ATOM 652 N N . VAL A 1 90 ? -19.166 13.468 11.305 1.00 81.19 90 VAL A N 1
ATOM 653 C CA . VAL A 1 90 ? -18.410 13.430 12.568 1.00 81.19 90 VAL A CA 1
ATOM 654 C C . VAL A 1 90 ? -18.870 12.272 13.470 1.00 81.19 90 VAL A C 1
ATOM 656 O O . VAL A 1 90 ? -18.068 11.690 14.202 1.00 81.19 90 VAL A O 1
ATOM 659 N N . LEU A 1 91 ? -20.155 11.913 13.414 1.00 86.62 91 LEU A N 1
ATOM 660 C CA . LEU A 1 91 ? -20.734 10.790 14.155 1.00 86.62 91 LEU A CA 1
ATOM 661 C C . LEU A 1 91 ? -20.362 9.432 13.565 1.00 86.62 91 LEU A C 1
ATOM 663 O O . LEU A 1 91 ? -20.117 8.494 14.323 1.00 86.62 91 LEU A O 1
ATOM 667 N N . VAL A 1 92 ? -20.284 9.334 12.238 1.00 81.19 92 VAL A N 1
ATOM 668 C CA . VAL A 1 92 ? -19.739 8.166 11.538 1.00 81.19 92 VAL A CA 1
ATOM 669 C C . VAL A 1 92 ? -18.309 7.910 12.013 1.00 81.19 92 VAL A C 1
ATOM 671 O O . VAL A 1 92 ? -17.980 6.792 12.409 1.00 81.19 92 VAL A O 1
ATOM 674 N N . ASP A 1 93 ? -17.498 8.961 12.099 1.00 82.31 93 ASP A N 1
ATOM 675 C CA . ASP A 1 93 ? -16.118 8.864 12.568 1.00 82.31 93 ASP A CA 1
ATOM 676 C C . ASP A 1 93 ? -16.023 8.437 14.037 1.00 82.31 93 ASP A C 1
ATOM 678 O O . ASP A 1 93 ? -15.225 7.564 14.380 1.00 82.31 93 ASP A O 1
ATOM 682 N N . LEU A 1 94 ? -16.871 8.996 14.911 1.00 86.38 94 LEU A N 1
ATOM 683 C CA . LEU A 1 94 ? -16.971 8.581 16.314 1.00 86.38 94 LEU A CA 1
ATOM 684 C C . LEU A 1 94 ? -17.286 7.085 16.434 1.00 86.38 94 LEU A C 1
ATOM 686 O O . LEU A 1 94 ? -16.625 6.367 17.184 1.00 86.38 94 LEU A O 1
ATOM 690 N N . GLN A 1 95 ? -18.311 6.614 15.722 1.00 87.69 95 GLN A N 1
ATOM 691 C CA . GLN A 1 95 ? -18.744 5.216 15.766 1.00 87.69 95 GLN A CA 1
ATOM 692 C C . GLN A 1 95 ? -17.664 4.283 15.212 1.00 87.69 95 GLN A C 1
ATOM 694 O O . GLN A 1 95 ? -17.430 3.214 15.777 1.00 87.69 95 GLN A O 1
ATOM 699 N N . CYS A 1 96 ? -16.971 4.713 14.157 1.00 80.56 96 CYS A N 1
ATOM 700 C CA . CYS A 1 96 ? -15.832 4.014 13.579 1.00 80.56 96 CYS A CA 1
ATOM 701 C C . CYS A 1 96 ? -14.689 3.876 14.599 1.00 80.56 96 CYS A C 1
ATOM 703 O O . CYS A 1 96 ? -14.257 2.762 14.903 1.00 80.56 96 CYS A O 1
ATOM 705 N N . LEU A 1 97 ? -14.272 4.986 15.221 1.00 80.06 97 LEU A N 1
ATOM 706 C CA . LEU A 1 97 ? -13.219 5.000 16.241 1.00 80.06 97 LEU A CA 1
ATOM 707 C C . LEU A 1 97 ? -13.603 4.178 17.479 1.00 80.06 97 LEU A C 1
ATOM 709 O O . LEU A 1 97 ? -12.769 3.446 18.006 1.00 80.06 97 LEU A O 1
ATOM 713 N N . LEU A 1 98 ? -14.854 4.239 17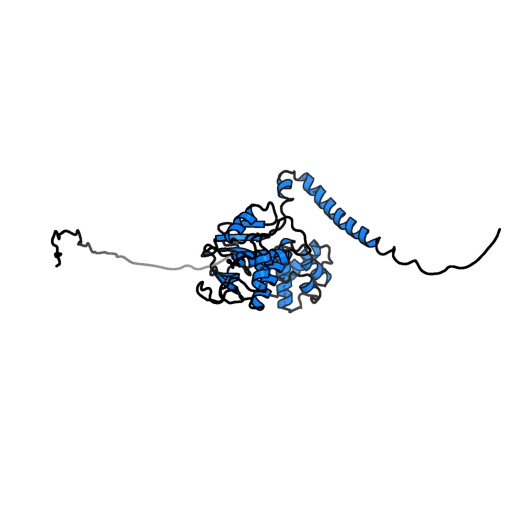.943 1.00 83.06 98 LEU A N 1
ATOM 714 C CA . LEU A 1 98 ? -15.329 3.406 19.056 1.00 83.06 98 LEU A CA 1
ATOM 715 C C . LEU A 1 98 ? -15.287 1.912 18.705 1.00 83.06 98 LEU A C 1
ATOM 717 O O . LEU A 1 98 ? -14.842 1.103 19.518 1.00 83.06 98 LEU A O 1
ATOM 721 N N . ASN A 1 99 ? -15.708 1.533 17.498 1.00 77.25 99 ASN A N 1
ATOM 722 C CA . ASN A 1 99 ? -15.623 0.144 17.045 1.00 77.25 99 ASN A CA 1
ATOM 723 C C . ASN A 1 99 ? -14.185 -0.360 17.009 1.00 77.25 99 ASN A C 1
ATOM 725 O O . ASN A 1 99 ? -13.922 -1.454 17.505 1.00 77.25 99 ASN A O 1
ATOM 729 N N . HIS A 1 100 ? -13.268 0.456 16.496 1.00 73.00 100 HIS A N 1
ATOM 730 C CA . HIS A 1 100 ? -11.848 0.130 16.441 1.00 73.00 100 HIS A CA 1
ATOM 731 C C . HIS A 1 100 ? -11.239 -0.037 17.846 1.00 73.00 100 HIS A C 1
ATOM 733 O O . HIS A 1 100 ? -10.536 -1.002 18.120 1.00 73.00 100 HIS A O 1
ATOM 739 N N . ASN A 1 101 ? -11.563 0.861 18.778 1.00 70.06 101 ASN A N 1
ATOM 740 C CA . ASN A 1 101 ? -10.871 0.946 20.066 1.00 70.06 101 ASN A CA 1
ATOM 741 C C . ASN A 1 101 ? -11.435 0.059 21.197 1.00 70.06 101 ASN A C 1
ATOM 743 O O . ASN A 1 101 ? -10.744 -0.204 22.198 1.00 70.06 101 ASN A O 1
ATOM 747 N N . ILE A 1 102 ? -12.710 -0.341 21.114 1.00 70.88 102 ILE A N 1
ATOM 748 C CA . ILE A 1 102 ? -13.375 -1.154 22.152 1.00 70.88 102 ILE A CA 1
ATOM 749 C C . ILE A 1 102 ? -14.201 -2.330 21.616 1.00 70.88 102 ILE A C 1
ATOM 751 O O . ILE A 1 102 ? -14.821 -3.014 22.425 1.00 70.88 102 ILE A O 1
ATOM 755 N N . ALA A 1 103 ? -14.184 -2.606 20.305 1.00 59.16 103 ALA A N 1
ATOM 756 C CA . ALA A 1 103 ? -14.811 -3.784 19.686 1.00 59.16 103 ALA A CA 1
ATOM 757 C C . ALA A 1 103 ? -16.307 -3.985 20.034 1.00 59.16 103 ALA A C 1
ATOM 759 O O . ALA A 1 103 ? -16.799 -5.109 20.098 1.00 59.16 103 ALA A O 1
ATOM 760 N N . MET A 1 104 ? -17.059 -2.897 20.252 1.00 64.56 104 MET A N 1
ATOM 761 C CA . MET A 1 104 ? -18.451 -2.942 20.741 1.00 64.56 104 MET A CA 1
ATOM 762 C C . MET A 1 104 ? -19.537 -2.951 19.640 1.00 64.56 104 MET A C 1
ATOM 764 O O . MET A 1 104 ? -20.685 -2.605 19.915 1.00 64.56 104 MET A O 1
ATOM 768 N N . GLN A 1 105 ? -19.195 -3.359 18.410 1.00 70.56 105 GLN A N 1
ATOM 769 C CA . GLN A 1 105 ? -20.121 -3.624 17.288 1.00 70.56 105 GLN A CA 1
ATOM 770 C C . GLN A 1 105 ? -21.240 -2.574 17.082 1.00 70.56 105 GLN A C 1
ATOM 772 O O . GLN A 1 105 ? -22.420 -2.901 16.934 1.00 70.56 105 GLN A O 1
ATOM 777 N N . LEU A 1 106 ? -20.895 -1.286 17.059 1.00 80.06 106 LEU A N 1
ATOM 778 C CA . LEU A 1 106 ? -21.813 -0.238 16.618 1.00 80.06 106 LEU A CA 1
ATOM 779 C C . LEU A 1 106 ? -22.095 -0.368 15.126 1.00 80.06 106 LEU A C 1
ATOM 781 O O . LEU A 1 106 ? -21.194 -0.590 14.313 1.00 80.06 106 LEU A O 1
ATOM 785 N N . LYS A 1 107 ? -23.348 -0.108 14.759 1.00 83.56 107 LYS A N 1
ATOM 786 C CA . LYS A 1 107 ? -23.673 0.285 13.394 1.00 83.56 107 LYS A CA 1
ATOM 787 C C . LYS A 1 107 ? -23.073 1.673 13.145 1.00 83.56 107 LYS A C 1
ATOM 789 O O . LYS A 1 107 ? -23.274 2.571 13.957 1.00 83.56 107 LYS A O 1
ATOM 794 N N . VAL A 1 108 ? -22.340 1.828 12.045 1.00 83.31 108 VAL A N 1
ATOM 795 C CA . VAL A 1 108 ? -21.761 3.111 11.626 1.00 83.31 108 VAL A CA 1
ATOM 796 C C . VAL A 1 108 ? -22.785 3.825 10.741 1.00 83.31 108 VAL A C 1
ATOM 798 O O . VAL A 1 108 ? -22.782 3.690 9.523 1.00 83.31 108 VAL A O 1
ATOM 801 N N . ASP A 1 109 ? -23.753 4.487 11.367 1.00 84.69 109 ASP A N 1
ATOM 802 C CA . ASP A 1 109 ? -24.892 5.140 10.703 1.00 84.69 109 ASP A CA 1
ATOM 803 C C . ASP A 1 109 ? -24.926 6.667 10.873 1.00 84.69 109 ASP A C 1
ATOM 805 O O . ASP A 1 109 ? -25.768 7.338 10.269 1.00 84.69 109 ASP A O 1
ATOM 809 N N . GLY A 1 110 ? -23.998 7.220 11.655 1.00 86.31 110 GLY A N 1
ATOM 810 C CA . GLY A 1 110 ? -23.923 8.642 11.963 1.00 86.31 110 GLY A CA 1
ATOM 811 C C . GLY A 1 110 ? -24.993 9.113 12.945 1.00 86.31 110 GLY A C 1
ATOM 812 O O . GLY A 1 110 ? -25.330 10.294 12.934 1.00 86.31 110 GLY A O 1
ATOM 813 N N . ILE A 1 111 ? -25.547 8.216 13.773 1.00 90.62 111 ILE A N 1
ATOM 814 C CA . ILE A 1 111 ? -26.580 8.533 14.769 1.00 90.62 111 ILE A CA 1
ATOM 815 C C . ILE A 1 111 ? -26.020 8.405 16.195 1.00 90.62 111 ILE A C 1
ATOM 817 O O . ILE A 1 111 ? -25.595 7.333 16.645 1.00 90.62 111 ILE A O 1
ATOM 821 N N . PHE A 1 112 ? -26.097 9.487 16.980 1.00 91.25 112 PHE A N 1
ATOM 822 C CA . PHE A 1 112 ? -25.734 9.468 18.404 1.00 91.25 112 PHE A CA 1
ATOM 823 C C . PHE A 1 112 ? -26.853 8.859 19.274 1.00 91.25 112 PHE A C 1
ATOM 825 O O . PHE A 1 112 ? -27.410 9.492 20.168 1.00 91.25 112 PHE A O 1
ATOM 832 N N . GLY A 1 113 ? -27.184 7.592 19.021 1.00 91.06 113 GLY A N 1
ATOM 833 C CA . GLY A 1 113 ? -28.194 6.855 19.777 1.00 91.06 113 GLY A CA 1
ATOM 834 C C . GLY A 1 113 ? -27.712 6.364 21.148 1.00 91.06 113 GLY A C 1
ATOM 835 O O . GLY A 1 113 ? -26.550 6.516 21.536 1.00 91.06 113 GLY A O 1
ATOM 836 N N . SER A 1 114 ? -28.610 5.689 21.869 1.00 90.88 114 SER A N 1
ATOM 837 C CA . SER A 1 114 ? -28.340 5.116 23.198 1.00 90.88 114 SER A CA 1
ATOM 838 C C . SER A 1 114 ? -27.129 4.174 23.216 1.00 90.88 114 SER A C 1
ATOM 840 O O . SER A 1 114 ? -26.334 4.221 24.153 1.00 90.88 114 SER A O 1
ATOM 842 N N . LYS A 1 115 ? -26.937 3.375 22.156 1.00 89.88 115 LYS A N 1
ATOM 843 C CA . LYS A 1 115 ? -25.772 2.487 21.995 1.00 89.88 115 LYS A CA 1
ATOM 844 C C . LYS A 1 115 ? -24.461 3.262 21.835 1.00 89.88 115 LYS A C 1
ATOM 846 O O . LYS A 1 115 ? -23.488 2.953 22.517 1.00 89.88 115 LYS A O 1
ATOM 851 N N . THR A 1 116 ? -24.442 4.300 20.995 1.00 91.69 116 THR A N 1
ATOM 852 C CA . THR A 1 116 ? -23.270 5.177 20.828 1.00 91.69 116 THR A CA 1
ATOM 853 C C . THR A 1 116 ? -22.913 5.839 22.164 1.00 91.69 116 THR A C 1
ATOM 855 O O . THR A 1 116 ? -21.759 5.786 22.580 1.00 91.69 116 THR A O 1
ATOM 858 N N . LYS A 1 117 ? -23.905 6.351 22.912 1.00 93.25 117 LYS A N 1
ATOM 859 C CA . LYS A 1 117 ? -23.698 6.924 24.258 1.00 93.25 117 LYS A CA 1
ATOM 860 C C . LYS A 1 117 ? -23.150 5.919 25.262 1.00 93.25 117 LYS A C 1
ATOM 862 O O . LYS A 1 117 ? -22.218 6.246 25.993 1.00 93.25 117 LYS A O 1
ATOM 867 N N . ALA A 1 118 ? -23.685 4.701 25.288 1.00 90.75 118 ALA A N 1
ATOM 868 C CA . ALA A 1 118 ? -23.176 3.644 26.158 1.00 90.75 118 ALA A CA 1
ATOM 869 C C . ALA A 1 118 ? -21.693 3.344 25.878 1.00 90.75 118 ALA A C 1
ATOM 871 O O . ALA A 1 118 ? -20.905 3.203 26.814 1.00 90.75 118 ALA A O 1
ATOM 872 N N . ASN A 1 119 ? -21.296 3.338 24.605 1.00 89.75 119 ASN A N 1
ATOM 873 C CA . ASN A 1 119 ? -19.916 3.090 24.196 1.00 89.75 119 ASN A CA 1
ATOM 874 C C . ASN A 1 119 ? -18.984 4.272 24.490 1.00 89.75 119 ASN A C 1
ATOM 876 O O . ASN A 1 119 ? -17.861 4.050 24.938 1.00 89.75 119 ASN A O 1
ATOM 880 N N . VAL A 1 120 ? -19.455 5.516 24.352 1.00 92.88 120 VAL A N 1
ATOM 881 C CA . VAL A 1 120 ? -18.719 6.706 24.820 1.00 92.88 120 VAL A CA 1
ATOM 882 C C . VAL A 1 120 ? -18.486 6.637 26.330 1.00 92.88 120 VAL A C 1
ATOM 884 O O . VAL A 1 120 ? -17.360 6.813 26.787 1.00 92.88 120 VAL A O 1
ATOM 887 N N . LEU A 1 121 ? -19.510 6.300 27.116 1.00 90.88 121 LEU A N 1
ATOM 888 C CA . LEU A 1 121 ? -19.383 6.146 28.569 1.00 90.88 121 LEU A CA 1
ATOM 889 C C . LEU A 1 121 ? -18.425 5.008 28.949 1.00 90.88 121 LEU A C 1
ATOM 891 O O . LEU A 1 121 ? -17.623 5.145 29.878 1.00 90.88 121 LEU A O 1
ATOM 895 N N . ALA A 1 122 ? -18.486 3.882 28.233 1.00 86.94 122 ALA A N 1
ATOM 896 C CA . ALA A 1 122 ? -17.566 2.765 28.422 1.00 86.94 122 ALA A CA 1
ATOM 897 C C . ALA A 1 122 ? -16.120 3.167 28.102 1.00 86.94 122 ALA A C 1
ATOM 899 O O . ALA A 1 122 ? -15.206 2.814 28.851 1.00 86.94 122 ALA A O 1
ATOM 900 N N . TRP A 1 123 ? -15.922 3.950 27.040 1.00 88.19 123 TRP A N 1
ATOM 901 C CA . TRP A 1 123 ? -14.626 4.500 26.667 1.00 88.19 123 TRP A CA 1
ATOM 902 C C . TRP A 1 123 ? -14.066 5.449 27.721 1.00 88.19 123 TRP A C 1
ATOM 904 O O . TRP A 1 123 ? -12.949 5.258 28.203 1.00 88.19 123 TRP A O 1
ATOM 914 N N . GLN A 1 124 ? -14.865 6.434 28.130 1.00 93.00 124 GLN A N 1
ATOM 915 C CA . GLN A 1 124 ? -14.492 7.396 29.161 1.00 93.00 124 GLN A CA 1
ATOM 916 C C . GLN A 1 124 ? -14.107 6.682 30.458 1.00 93.00 124 GLN A C 1
ATOM 918 O O . GLN A 1 124 ? -13.072 6.991 31.044 1.00 93.00 124 GLN A O 1
ATOM 923 N N . ARG A 1 125 ? -14.862 5.646 30.851 1.00 89.44 125 ARG A N 1
ATOM 924 C CA . ARG A 1 125 ? -14.511 4.782 31.986 1.00 89.44 125 ARG A CA 1
ATOM 925 C C . ARG A 1 125 ? -13.168 4.077 31.778 1.00 89.44 125 ARG A C 1
ATOM 927 O O . ARG A 1 125 ? -12.336 4.123 32.676 1.00 89.44 125 ARG A O 1
ATOM 934 N N . LYS A 1 126 ? -12.946 3.451 30.615 1.00 83.75 126 LYS A N 1
ATOM 935 C CA . LYS A 1 126 ? -11.693 2.745 30.271 1.00 83.75 126 LYS A CA 1
ATOM 936 C C . LYS A 1 126 ? -10.474 3.675 30.309 1.00 83.75 126 LYS A C 1
ATOM 938 O O . LYS A 1 126 ? -9.375 3.215 30.597 1.00 83.75 126 LYS A O 1
ATOM 943 N N . LYS A 1 127 ? -10.658 4.964 30.014 1.00 82.94 127 LYS A N 1
ATOM 944 C CA . LYS A 1 127 ? -9.589 5.973 29.947 1.00 82.94 127 LYS A CA 1
ATOM 945 C C . LYS A 1 127 ? -9.480 6.884 31.165 1.00 82.94 127 LYS A C 1
ATOM 947 O O . LYS A 1 127 ? -8.673 7.805 31.139 1.00 82.94 127 LYS A O 1
ATOM 952 N N . GLY A 1 128 ? -10.262 6.640 32.218 1.00 86.00 128 GLY A N 1
ATOM 953 C CA . GLY A 1 128 ? -10.243 7.478 33.421 1.00 86.00 128 GLY A CA 1
ATOM 954 C C . GLY A 1 128 ? -10.714 8.918 33.176 1.00 86.00 128 GLY A C 1
ATOM 955 O O . GLY A 1 128 ? -10.309 9.828 33.893 1.00 86.00 128 GLY A O 1
ATOM 956 N N . LEU A 1 129 ? -11.545 9.142 32.155 1.00 90.00 129 LEU A N 1
ATOM 957 C CA . LEU A 1 129 ? -12.160 10.438 31.870 1.00 90.00 129 LEU A CA 1
ATOM 958 C C . LEU A 1 129 ? -13.437 10.639 32.699 1.00 90.00 129 LEU A C 1
ATOM 960 O O . LEU A 1 129 ? -14.005 9.693 33.253 1.00 90.00 129 LEU A O 1
ATOM 964 N N . ILE A 1 130 ? -13.935 11.879 32.723 1.00 91.75 130 ILE A N 1
ATOM 965 C CA . ILE A 1 130 ? -15.285 12.178 33.211 1.00 91.75 130 ILE A CA 1
ATOM 966 C C . ILE A 1 130 ? -16.283 11.386 32.354 1.00 91.75 130 ILE A C 1
ATOM 968 O O . ILE A 1 130 ? -16.244 11.452 31.130 1.00 91.75 130 ILE A O 1
ATOM 972 N N . LYS A 1 131 ? -17.150 10.601 33.002 1.00 94.62 131 LYS A N 1
ATOM 973 C CA . LYS A 1 131 ? -18.129 9.705 32.359 1.00 94.62 131 LYS A CA 1
ATOM 974 C C . LYS A 1 131 ? -19.456 10.429 32.122 1.00 94.62 131 LYS A C 1
ATOM 976 O O . LYS A 1 131 ? -20.491 10.016 32.637 1.00 94.62 131 LYS A O 1
ATOM 981 N N . ASP A 1 132 ? -19.408 11.543 31.409 1.00 93.44 132 ASP A N 1
ATOM 982 C CA . ASP A 1 132 ? -20.573 12.389 31.117 1.00 93.44 132 ASP A CA 1
ATOM 983 C C . ASP A 1 132 ? -21.319 11.971 29.835 1.00 93.44 132 ASP A C 1
ATOM 985 O O . ASP A 1 132 ? -22.438 12.419 29.583 1.00 93.44 132 ASP A O 1
ATOM 989 N N . GLY A 1 133 ? -20.736 11.073 29.034 1.00 91.88 133 GLY A N 1
ATOM 990 C CA . GLY A 1 133 ? -21.293 10.654 27.750 1.00 91.88 133 GLY A CA 1
ATOM 991 C C . GLY A 1 133 ? -21.172 11.725 26.667 1.00 91.88 133 GLY A C 1
ATOM 992 O O . GLY A 1 133 ? -21.794 11.577 25.615 1.00 91.88 133 GLY A O 1
ATOM 993 N N . VAL A 1 134 ? -20.390 12.779 26.921 1.00 93.56 134 VAL A N 1
ATOM 994 C CA . VAL A 1 134 ? -20.097 13.876 25.999 1.00 93.56 134 VAL A CA 1
ATOM 995 C C . VAL A 1 134 ? -18.739 13.634 25.345 1.00 93.56 134 VAL A C 1
ATOM 997 O O . VAL A 1 134 ? -17.710 13.420 25.996 1.00 93.56 134 VAL A O 1
ATOM 1000 N N . VAL A 1 135 ? -18.695 13.702 24.019 1.00 91.12 135 VAL A N 1
ATOM 1001 C CA . VAL A 1 135 ? -17.443 13.568 23.268 1.00 91.12 135 VAL A CA 1
ATOM 1002 C C . VAL A 1 135 ? -16.789 14.939 23.142 1.00 91.12 135 VAL A C 1
ATOM 1004 O O . VAL A 1 135 ? -16.839 15.571 22.096 1.00 91.12 135 VAL A O 1
ATOM 1007 N N . GLY A 1 136 ? -16.224 15.433 24.245 1.00 87.88 136 GLY A N 1
ATOM 1008 C CA . GLY A 1 136 ? -15.424 16.660 24.263 1.00 87.88 136 GLY A CA 1
ATOM 1009 C C . GLY A 1 136 ? -13.980 16.438 23.800 1.00 87.88 136 GLY A C 1
ATOM 1010 O O . GLY A 1 136 ? -13.563 15.310 23.538 1.00 87.88 136 GLY A O 1
ATOM 1011 N N . ILE A 1 137 ? -13.176 17.508 23.775 1.00 83.12 137 ILE A N 1
ATOM 1012 C CA . ILE A 1 137 ? -11.783 17.482 23.284 1.00 83.12 137 ILE A CA 1
ATOM 1013 C C . ILE A 1 137 ? -10.914 16.403 23.948 1.00 83.12 137 ILE A C 1
ATOM 1015 O O . ILE A 1 137 ? -10.114 15.757 23.283 1.00 83.12 137 ILE A O 1
ATOM 1019 N N . LYS A 1 138 ? -11.097 16.133 25.247 1.00 83.12 138 LYS A N 1
ATOM 1020 C CA . LYS A 1 138 ? -10.367 15.063 25.951 1.00 83.12 138 LYS A CA 1
ATOM 1021 C C . LYS A 1 138 ? -10.800 13.671 25.479 1.00 83.12 138 LYS A C 1
ATOM 1023 O O . LYS A 1 138 ? -9.954 12.803 25.275 1.00 83.12 138 LYS A O 1
ATOM 1028 N N . THR A 1 139 ? -12.100 13.462 25.267 1.00 88.25 139 THR A N 1
ATOM 1029 C CA . THR A 1 139 ? -12.643 12.209 24.724 1.00 88.25 139 THR A CA 1
ATOM 1030 C C . THR A 1 139 ? -12.142 11.991 23.297 1.00 88.25 139 THR A C 1
ATOM 1032 O O . THR A 1 139 ? -11.614 10.920 23.015 1.00 88.25 139 THR A O 1
ATOM 1035 N N . TRP A 1 140 ? -12.192 13.015 22.437 1.00 84.69 140 TRP A N 1
ATOM 1036 C CA . TRP A 1 140 ? -11.619 12.969 21.086 1.00 84.69 140 TRP A CA 1
ATOM 1037 C C . TRP A 1 140 ? -10.128 12.666 21.094 1.00 84.69 140 TRP A C 1
ATOM 1039 O O . TRP A 1 140 ? -9.693 11.729 20.434 1.00 84.69 140 TRP A O 1
ATOM 1049 N N . ASN A 1 141 ? -9.358 13.396 21.902 1.00 78.44 141 ASN A N 1
ATOM 1050 C CA . ASN A 1 141 ? -7.926 13.167 22.022 1.00 78.44 141 ASN A CA 1
ATOM 1051 C C . ASN A 1 141 ? -7.646 11.731 22.439 1.00 78.44 141 ASN A C 1
ATOM 1053 O O . ASN A 1 141 ? -6.811 11.099 21.822 1.00 78.44 141 ASN A O 1
ATOM 1057 N N . THR A 1 142 ? -8.352 11.177 23.428 1.00 78.44 142 THR A N 1
ATOM 1058 C CA . THR A 1 142 ? -8.122 9.776 23.808 1.00 78.44 142 THR A CA 1
ATOM 1059 C C . THR A 1 142 ? -8.545 8.789 22.731 1.00 78.44 142 THR A C 1
ATOM 1061 O O . THR A 1 142 ? -7.780 7.870 22.512 1.00 78.44 142 THR A O 1
ATOM 1064 N N . LEU A 1 143 ? -9.686 8.969 22.050 1.00 80.12 143 LEU A N 1
ATOM 1065 C CA . LEU A 1 143 ? -10.139 8.091 20.955 1.00 80.12 143 LEU A CA 1
ATOM 1066 C C . LEU A 1 143 ? -9.153 8.057 19.785 1.00 80.12 143 LEU A C 1
ATOM 1068 O O . LEU A 1 143 ? -8.982 7.015 19.159 1.00 80.12 143 LEU A O 1
ATOM 1072 N N . CYS A 1 144 ? -8.509 9.190 19.516 1.00 74.88 144 CYS A N 1
ATOM 1073 C CA . CYS A 1 144 ? -7.552 9.339 18.424 1.00 74.88 144 CYS A CA 1
ATOM 1074 C C . CYS A 1 144 ? -6.093 9.122 18.855 1.00 74.88 144 CYS A C 1
ATOM 1076 O O . CYS A 1 144 ? -5.221 8.994 18.006 1.00 74.88 144 CYS A O 1
ATOM 1078 N N . ASN A 1 145 ? -5.819 9.101 20.164 1.00 64.50 145 ASN A N 1
ATOM 1079 C CA . ASN A 1 145 ? -4.498 8.869 20.758 1.00 64.50 145 ASN A CA 1
ATOM 1080 C C . ASN A 1 145 ? -4.406 7.507 21.459 1.00 64.50 145 ASN A C 1
ATOM 1082 O O . ASN A 1 145 ? -3.394 7.192 22.086 1.00 64.50 145 ASN A O 1
ATOM 1086 N N . THR A 1 146 ? -5.453 6.682 21.411 1.00 54.47 146 THR A N 1
ATOM 1087 C CA . THR A 1 146 ? -5.290 5.277 21.748 1.00 54.47 146 THR A CA 1
ATOM 1088 C C . THR A 1 146 ? -4.487 4.638 20.666 1.00 54.47 146 THR A C 1
ATOM 1090 O O . THR A 1 146 ? -5.043 4.392 19.606 1.00 54.47 146 THR A O 1
ATOM 1093 N N . PHE A 1 147 ? -3.202 4.443 20.983 1.00 47.00 147 PHE A N 1
ATOM 1094 C CA . PHE A 1 147 ? -2.263 3.544 20.329 1.00 47.00 147 PHE A CA 1
ATOM 1095 C C . PHE A 1 147 ? -2.754 3.202 18.931 1.00 47.00 147 PHE A C 1
ATOM 1097 O O . PHE A 1 147 ? -3.346 2.148 18.726 1.00 47.00 147 PHE A O 1
ATOM 1104 N N . ILE A 1 148 ? -2.602 4.155 18.002 1.00 48.22 148 ILE A N 1
ATOM 1105 C CA . ILE A 1 148 ? -2.564 3.770 16.600 1.00 48.22 148 ILE A CA 1
ATOM 1106 C C . ILE A 1 148 ? -1.398 2.801 16.591 1.00 48.22 148 ILE A C 1
ATOM 1108 O O . ILE A 1 148 ? -0.291 3.235 16.944 1.00 48.22 148 ILE A O 1
ATOM 1112 N N . PRO A 1 149 ? -1.642 1.514 16.327 1.00 55.44 149 PRO A N 1
ATOM 1113 C CA . PRO A 1 149 ? -0.541 0.597 16.258 1.00 55.44 149 PRO A CA 1
ATOM 1114 C C . PRO A 1 149 ? 0.492 1.192 15.290 1.00 55.44 149 PRO A C 1
ATOM 1116 O O . PRO A 1 149 ? 0.103 1.820 14.300 1.00 55.44 149 PRO A O 1
ATOM 1119 N N . MET A 1 150 ? 1.794 1.146 15.587 1.00 57.44 150 MET A N 1
ATOM 1120 C CA . MET A 1 150 ? 2.790 1.794 14.708 1.00 57.44 150 MET A CA 1
ATOM 1121 C C . MET A 1 150 ? 2.647 1.287 13.262 1.00 57.44 150 MET A C 1
ATOM 1123 O O . MET A 1 150 ? 2.886 2.041 12.311 1.00 57.44 150 MET A O 1
ATOM 1127 N N . SER A 1 151 ? 2.151 0.055 13.104 1.00 63.09 151 SER A N 1
ATOM 1128 C CA . SER A 1 151 ? 1.697 -0.510 11.836 1.00 63.09 151 SER A CA 1
ATOM 1129 C C . SER A 1 151 ? 0.595 0.299 11.140 1.00 63.09 151 SER A C 1
ATOM 1131 O O . SER A 1 151 ? 0.690 0.513 9.937 1.00 63.09 151 SER A O 1
ATOM 1133 N N . ASP A 1 152 ? -0.417 0.806 11.846 1.00 71.75 152 ASP A N 1
ATOM 1134 C CA . ASP A 1 152 ? -1.530 1.569 11.262 1.00 71.75 152 ASP A CA 1
ATOM 1135 C C . ASP A 1 152 ? -1.098 2.963 10.789 1.00 71.75 152 ASP A C 1
ATOM 1137 O O . ASP A 1 152 ? -1.600 3.450 9.772 1.00 71.75 152 ASP A O 1
ATOM 1141 N N . LEU A 1 153 ? -0.153 3.615 11.480 1.00 77.31 153 LEU A N 1
ATOM 1142 C CA . LEU A 1 153 ? 0.423 4.876 10.996 1.00 77.31 153 LEU A CA 1
ATOM 1143 C C . LEU A 1 153 ? 1.242 4.640 9.723 1.00 77.31 153 LEU A C 1
ATOM 1145 O O . LEU A 1 153 ? 1.168 5.432 8.780 1.00 77.31 153 LEU A O 1
ATOM 1149 N N . LEU A 1 154 ? 2.017 3.555 9.687 1.00 85.25 154 LEU A N 1
ATOM 1150 C CA . LEU A 1 154 ? 2.769 3.171 8.499 1.00 85.25 154 LEU A CA 1
ATOM 1151 C C . LEU A 1 154 ? 1.829 2.835 7.334 1.00 85.25 154 LEU A C 1
ATOM 1153 O O . LEU A 1 154 ? 2.015 3.365 6.242 1.00 85.25 154 LEU A O 1
ATOM 1157 N N . VAL A 1 155 ? 0.785 2.040 7.573 1.00 86.00 155 VAL A N 1
ATOM 1158 C CA . VAL A 1 155 ? -0.245 1.691 6.580 1.00 86.00 155 VAL A CA 1
ATOM 1159 C C . VAL A 1 155 ? -0.902 2.942 5.995 1.00 86.00 155 VAL A C 1
ATOM 1161 O O . VAL A 1 155 ? -0.994 3.066 4.775 1.00 86.00 155 VAL A O 1
ATOM 1164 N N . GLN A 1 156 ? -1.280 3.913 6.831 1.00 80.56 156 GLN A N 1
ATOM 1165 C CA . GLN A 1 156 ? -1.838 5.183 6.351 1.00 80.56 156 GLN A CA 1
ATOM 1166 C C . GLN A 1 156 ? -0.848 5.955 5.476 1.00 80.56 156 GLN A C 1
ATOM 1168 O O . GLN A 1 156 ? -1.221 6.460 4.419 1.00 80.56 156 GLN A O 1
ATOM 1173 N N . LYS A 1 157 ? 0.425 6.038 5.883 1.00 88.25 157 LYS A N 1
ATOM 1174 C CA . LYS A 1 157 ? 1.460 6.698 5.074 1.00 88.25 157 LYS A CA 1
ATOM 1175 C C . LYS A 1 157 ? 1.646 6.007 3.721 1.00 88.25 157 LYS A C 1
ATOM 1177 O O . LYS A 1 157 ? 1.795 6.706 2.726 1.00 88.25 157 LYS A O 1
ATOM 1182 N N . LEU A 1 158 ? 1.613 4.672 3.676 1.00 94.75 158 LEU A N 1
ATOM 1183 C CA . LEU A 1 158 ? 1.719 3.905 2.430 1.00 94.75 158 LEU A CA 1
ATOM 1184 C C . LEU A 1 158 ? 0.572 4.228 1.470 1.00 94.75 158 LEU A C 1
ATOM 1186 O O . LEU A 1 158 ? 0.833 4.559 0.315 1.00 94.75 158 LEU A O 1
ATOM 1190 N N . VAL A 1 159 ? -0.674 4.175 1.952 1.00 88.50 159 VAL A N 1
ATOM 1191 C CA . VAL A 1 159 ? -1.862 4.459 1.131 1.00 88.50 159 VAL A CA 1
ATOM 1192 C C . VAL A 1 159 ? -1.843 5.905 0.634 1.00 88.50 159 VAL A C 1
ATOM 1194 O O . VAL A 1 159 ? -1.947 6.123 -0.568 1.00 88.50 159 VAL A O 1
ATOM 1197 N N . ASN A 1 160 ? -1.585 6.878 1.515 1.00 87.75 160 ASN A N 1
ATOM 1198 C CA . ASN A 1 160 ? -1.545 8.296 1.141 1.00 87.75 160 ASN A CA 1
ATOM 1199 C C . ASN A 1 160 ? -0.446 8.608 0.112 1.00 87.75 160 ASN A C 1
ATOM 1201 O O . ASN A 1 160 ? -0.641 9.432 -0.778 1.00 87.75 160 ASN A O 1
ATOM 1205 N N . LEU A 1 161 ? 0.730 7.982 0.239 1.00 95.38 161 LEU A N 1
ATOM 1206 C CA . LEU A 1 161 ? 1.800 8.144 -0.746 1.00 95.38 161 LEU A CA 1
ATOM 1207 C C . LEU A 1 161 ? 1.401 7.542 -2.094 1.00 95.38 161 LEU A C 1
ATOM 1209 O O . LEU A 1 161 ? 1.637 8.171 -3.119 1.00 95.38 161 LEU A O 1
ATOM 1213 N N . ALA A 1 162 ? 0.785 6.359 -2.098 1.00 96.50 162 ALA A N 1
ATOM 1214 C CA . ALA A 1 162 ? 0.352 5.711 -3.330 1.00 96.50 162 ALA A CA 1
ATOM 1215 C C . ALA A 1 162 ? -0.725 6.533 -4.056 1.00 96.50 162 ALA A C 1
ATOM 1217 O O . ALA A 1 162 ? -0.586 6.785 -5.250 1.00 96.50 162 ALA A O 1
ATOM 1218 N N . GLU A 1 163 ? -1.745 7.004 -3.333 1.00 91.31 163 GLU A N 1
ATOM 1219 C CA . GLU A 1 163 ? -2.804 7.876 -3.866 1.00 91.31 163 GLU A CA 1
ATOM 1220 C C . GLU A 1 163 ? -2.233 9.174 -4.437 1.00 91.31 163 GLU A C 1
ATOM 1222 O O . GLU A 1 163 ? -2.606 9.583 -5.532 1.00 91.31 163 GLU A O 1
ATOM 1227 N N . LYS A 1 164 ? -1.255 9.781 -3.756 1.00 93.00 164 LYS A N 1
ATOM 1228 C CA . LYS A 1 164 ? -0.590 10.988 -4.251 1.00 93.00 164 LYS A CA 1
ATOM 1229 C C . LYS A 1 164 ? 0.150 10.758 -5.573 1.00 93.00 164 LYS A C 1
ATOM 1231 O O . LYS A 1 164 ? 0.086 11.607 -6.456 1.00 93.00 164 LYS A O 1
ATOM 1236 N N . GLU A 1 165 ? 0.886 9.656 -5.719 1.00 96.56 165 GLU A N 1
ATOM 1237 C CA . GLU A 1 165 ? 1.594 9.369 -6.979 1.00 96.56 165 GLU A CA 1
ATOM 1238 C C . GLU A 1 165 ? 0.636 9.043 -8.132 1.00 96.56 165 GLU A C 1
ATOM 1240 O O . GLU A 1 165 ? 0.936 9.348 -9.287 1.00 96.56 165 GLU A O 1
ATOM 1245 N N . GLU A 1 166 ? -0.518 8.457 -7.817 1.00 93.81 166 GLU A N 1
ATOM 1246 C CA . GLU A 1 166 ? -1.598 8.209 -8.772 1.00 93.81 166 GLU A CA 1
ATOM 1247 C C . GLU A 1 166 ? -2.264 9.518 -9.234 1.00 93.81 166 GLU A C 1
ATOM 1249 O O . GLU A 1 166 ? -2.407 9.732 -10.441 1.00 93.81 166 GLU A O 1
ATOM 1254 N N . GLU A 1 167 ? -2.556 10.438 -8.306 1.00 91.81 167 GLU A N 1
ATOM 1255 C CA . GLU A 1 167 ? -3.115 11.773 -8.584 1.00 91.81 167 GLU A CA 1
ATOM 1256 C C . GLU A 1 167 ? -2.158 12.640 -9.416 1.00 91.81 167 GLU A C 1
ATOM 1258 O O . GLU A 1 167 ? -2.577 13.404 -10.285 1.00 91.81 167 GLU A O 1
ATOM 1263 N N . LEU A 1 168 ? -0.849 12.492 -9.192 1.00 92.06 168 LEU A N 1
ATOM 1264 C CA . LEU A 1 168 ? 0.182 13.147 -10.000 1.00 92.06 168 LEU A CA 1
ATOM 1265 C C . LEU A 1 168 ? 0.311 12.558 -11.413 1.00 92.06 168 LEU A C 1
ATOM 1267 O O . LEU A 1 168 ? 1.075 13.096 -12.216 1.00 92.06 168 LEU A O 1
ATOM 1271 N N . HIS A 1 169 ? -0.410 11.474 -11.719 1.00 88.44 169 HIS A N 1
ATOM 1272 C CA . HIS A 1 169 ? -0.393 10.783 -13.007 1.00 88.44 169 HIS A CA 1
ATOM 1273 C C . HIS A 1 169 ? 1.029 10.469 -13.480 1.00 88.44 169 HIS A C 1
ATOM 1275 O O . HIS A 1 169 ? 1.406 10.730 -14.627 1.00 88.44 169 HIS A O 1
ATOM 1281 N N . VAL A 1 170 ? 1.845 9.929 -12.570 1.00 94.19 170 VAL A N 1
ATOM 1282 C CA . VAL A 1 170 ? 3.235 9.583 -12.870 1.00 94.19 170 VAL A CA 1
ATOM 1283 C C . VAL A 1 170 ? 3.276 8.559 -13.998 1.00 94.19 170 VAL A C 1
ATOM 1285 O O . VAL A 1 170 ? 2.703 7.479 -13.888 1.00 94.19 170 VAL A O 1
ATOM 1288 N N . VAL A 1 171 ? 4.012 8.880 -15.060 1.00 93.75 171 VAL A N 1
ATOM 1289 C CA . VAL A 1 171 ? 4.248 8.008 -16.215 1.00 93.75 171 VAL A CA 1
ATOM 1290 C C . VAL A 1 171 ? 5.731 7.956 -16.563 1.00 93.75 171 VAL A C 1
ATOM 1292 O O . VAL A 1 171 ? 6.522 8.812 -16.158 1.00 93.75 171 VAL A O 1
ATOM 1295 N N . GLU A 1 172 ? 6.111 6.940 -17.328 1.00 93.81 172 GLU A N 1
ATOM 1296 C CA . GLU A 1 172 ? 7.452 6.822 -17.890 1.00 93.81 172 GLU A CA 1
ATOM 1297 C C . GLU A 1 172 ? 7.799 7.971 -18.842 1.00 93.81 172 GLU A C 1
ATOM 1299 O O . GLU A 1 172 ? 6.968 8.458 -19.610 1.00 93.81 172 GLU A O 1
ATOM 1304 N N . VAL A 1 173 ? 9.068 8.375 -18.831 1.00 92.44 173 VAL A N 1
ATOM 1305 C CA . VAL A 1 173 ? 9.614 9.407 -19.711 1.00 92.44 173 VAL A CA 1
ATOM 1306 C C . VAL A 1 173 ? 10.987 8.951 -20.229 1.00 92.44 173 VAL A C 1
ATOM 1308 O O . VAL A 1 173 ? 11.956 8.972 -19.467 1.00 92.44 173 VAL A O 1
ATOM 1311 N N . PRO A 1 174 ? 11.112 8.570 -21.517 1.00 92.44 174 PRO A N 1
ATOM 1312 C CA . PRO A 1 174 ? 10.044 8.482 -22.518 1.00 92.44 174 PRO A CA 1
ATOM 1313 C C . PRO A 1 174 ? 9.070 7.322 -22.248 1.00 92.44 174 PRO A C 1
ATOM 1315 O O . PRO A 1 174 ? 9.394 6.377 -21.537 1.00 92.44 174 PRO A O 1
ATOM 1318 N N . LEU A 1 175 ? 7.877 7.383 -22.836 1.00 90.12 175 LEU A N 1
ATOM 1319 C CA . LEU A 1 175 ? 6.850 6.344 -22.710 1.00 90.12 175 LEU A CA 1
ATOM 1320 C C . LEU A 1 175 ? 7.362 4.967 -23.182 1.00 90.12 175 LEU A C 1
ATOM 1322 O O . LEU A 1 175 ? 7.925 4.862 -24.275 1.00 90.12 175 LEU A O 1
ATOM 1326 N N . GLY A 1 176 ? 7.146 3.920 -22.381 1.00 88.06 176 GLY A N 1
ATOM 1327 C CA . GLY A 1 176 ? 7.527 2.537 -22.691 1.00 88.06 176 GLY A CA 1
ATOM 1328 C C . GLY A 1 176 ? 9.012 2.239 -22.472 1.00 88.06 176 GLY A C 1
ATOM 1329 O O . GLY A 1 176 ? 9.541 1.279 -23.030 1.00 88.06 176 GLY A O 1
ATOM 1330 N N . SER A 1 177 ? 9.712 3.088 -21.721 1.00 91.12 177 SER A N 1
ATOM 1331 C CA . SER A 1 177 ? 11.151 2.968 -21.484 1.00 91.12 177 SER A CA 1
ATOM 1332 C C . SER A 1 177 ? 11.513 2.281 -20.176 1.00 91.12 177 SER A C 1
ATOM 1334 O O . SER A 1 177 ? 12.690 1.969 -19.983 1.00 91.12 177 SER A O 1
ATOM 1336 N N . ASN A 1 178 ? 10.555 2.078 -19.263 1.00 93.44 178 ASN A N 1
ATOM 1337 C CA . ASN A 1 178 ? 10.839 1.741 -17.865 1.00 93.44 178 ASN A CA 1
ATOM 1338 C C . ASN A 1 178 ? 11.778 2.772 -17.184 1.00 93.44 178 ASN A C 1
ATOM 1340 O O . ASN A 1 178 ? 12.558 2.426 -16.291 1.00 93.44 178 ASN A O 1
ATOM 1344 N N . ARG A 1 179 ? 11.749 4.039 -17.633 1.00 92.94 179 ARG A N 1
ATOM 1345 C CA . ARG A 1 179 ? 12.582 5.162 -17.156 1.00 92.94 179 ARG A CA 1
ATOM 1346 C C . ARG A 1 179 ? 11.767 6.441 -17.000 1.00 92.94 179 ARG A C 1
ATOM 1348 O O . ARG A 1 179 ? 10.622 6.532 -17.425 1.00 92.94 179 ARG A O 1
ATOM 1355 N N . GLY A 1 180 ? 12.391 7.441 -16.394 1.00 93.25 180 GLY A N 1
ATOM 1356 C CA . GLY A 1 180 ? 11.870 8.792 -16.214 1.00 93.25 180 GLY A CA 1
ATOM 1357 C C . GLY A 1 180 ? 12.362 9.357 -14.885 1.00 93.25 180 GLY A C 1
ATOM 1358 O O . GLY A 1 180 ? 12.721 8.564 -14.018 1.00 93.25 180 GLY A O 1
ATOM 1359 N N . PRO A 1 181 ? 12.371 10.686 -14.677 1.00 95.00 181 PRO A N 1
ATOM 1360 C CA . PRO A 1 181 ? 12.879 11.271 -13.434 1.00 95.00 181 PRO A CA 1
ATOM 1361 C C . PRO A 1 181 ? 12.226 10.653 -12.193 1.00 95.00 181 PRO A C 1
ATOM 1363 O O . PRO A 1 181 ? 12.915 10.176 -11.297 1.00 95.00 181 PRO A O 1
ATOM 1366 N N . ARG A 1 182 ? 10.892 10.543 -12.202 1.00 96.75 182 ARG A N 1
ATOM 1367 C CA . ARG A 1 182 ? 10.142 9.968 -11.085 1.00 96.75 182 ARG A CA 1
ATOM 1368 C C . ARG A 1 182 ? 10.268 8.445 -10.985 1.00 96.75 182 ARG A C 1
ATOM 1370 O O . ARG A 1 182 ? 10.443 7.909 -9.895 1.00 96.75 182 ARG A O 1
ATOM 1377 N N . VAL A 1 183 ? 10.242 7.751 -12.122 1.00 96.69 183 VAL A N 1
ATOM 1378 C CA . VAL A 1 183 ? 10.427 6.291 -12.186 1.00 96.69 183 VAL A CA 1
ATOM 1379 C C . VAL A 1 183 ? 11.815 5.890 -11.672 1.00 96.69 183 VAL A C 1
ATOM 1381 O O . VAL A 1 183 ? 11.949 4.906 -10.947 1.00 96.69 183 VAL A O 1
ATOM 1384 N N . ASP A 1 184 ? 12.851 6.673 -11.968 1.00 96.56 184 ASP A N 1
ATOM 1385 C CA . ASP A 1 184 ? 14.211 6.425 -11.490 1.00 96.56 184 ASP A CA 1
ATOM 1386 C C . ASP A 1 184 ? 14.345 6.648 -9.976 1.00 96.56 184 ASP A C 1
ATOM 1388 O O . ASP A 1 184 ? 15.085 5.914 -9.318 1.00 96.56 184 ASP A O 1
ATOM 1392 N N . GLU A 1 185 ? 13.573 7.567 -9.388 1.00 97.19 185 GLU A N 1
ATOM 1393 C CA . GLU A 1 185 ? 13.479 7.701 -7.929 1.00 97.19 185 GLU A CA 1
ATOM 1394 C C . GLU A 1 185 ? 12.844 6.469 -7.269 1.00 97.19 185 GLU A C 1
ATOM 1396 O O . GLU A 1 185 ? 13.307 6.040 -6.201 1.00 97.19 185 GLU A O 1
ATOM 1401 N N . PHE A 1 186 ? 11.823 5.879 -7.906 1.00 98.19 186 PHE A N 1
ATOM 1402 C CA . PHE A 1 186 ? 11.230 4.618 -7.456 1.00 98.19 186 PHE A CA 1
ATOM 1403 C C . PHE A 1 186 ? 12.254 3.485 -7.535 1.00 98.19 186 PHE A C 1
ATOM 1405 O O . PHE A 1 186 ? 12.509 2.797 -6.546 1.00 98.19 186 PHE A O 1
ATOM 1412 N N . ARG A 1 187 ? 12.922 3.341 -8.684 1.00 96.75 187 ARG A N 1
ATOM 1413 C CA . ARG A 1 187 ? 13.954 2.317 -8.932 1.00 96.75 187 ARG A CA 1
ATOM 1414 C C . ARG A 1 187 ? 15.122 2.412 -7.955 1.00 96.75 187 ARG A C 1
ATOM 1416 O O . ARG A 1 187 ? 15.597 1.382 -7.474 1.00 96.75 187 ARG A O 1
ATOM 1423 N N . ALA A 1 188 ? 15.504 3.627 -7.559 1.00 96.62 188 ALA A N 1
ATOM 1424 C CA . ALA A 1 188 ? 16.546 3.872 -6.564 1.00 96.62 188 ALA A CA 1
ATOM 1425 C C . ALA A 1 188 ? 16.184 3.383 -5.148 1.00 96.62 188 ALA A C 1
ATOM 1427 O O . ALA A 1 188 ? 17.015 3.463 -4.245 1.00 96.62 188 ALA A O 1
ATOM 1428 N N . ALA A 1 189 ? 14.947 2.934 -4.899 1.00 97.56 189 ALA A N 1
ATOM 1429 C CA . ALA A 1 189 ? 14.556 2.315 -3.631 1.00 97.56 189 ALA A CA 1
ATOM 1430 C C . ALA A 1 189 ? 14.950 0.836 -3.517 1.00 97.56 189 ALA A C 1
ATOM 1432 O O . ALA A 1 189 ? 14.866 0.281 -2.416 1.00 97.56 189 ALA A O 1
ATOM 1433 N N . THR A 1 190 ? 15.392 0.227 -4.618 1.00 97.25 190 THR A N 1
ATOM 1434 C CA . THR A 1 190 ? 15.853 -1.164 -4.686 1.00 97.25 190 THR A CA 1
ATOM 1435 C C . THR A 1 190 ? 17.381 -1.264 -4.600 1.00 97.25 190 THR A C 1
ATOM 1437 O O . THR A 1 190 ? 18.086 -0.261 -4.687 1.00 97.25 190 THR A O 1
ATOM 1440 N N . TRP A 1 191 ? 17.902 -2.482 -4.450 1.00 94.44 191 TRP A N 1
ATOM 1441 C CA . TRP A 1 191 ? 19.329 -2.789 -4.591 1.00 94.44 191 TRP A CA 1
ATOM 1442 C C . TRP A 1 191 ? 19.779 -2.956 -6.045 1.00 94.44 191 TRP A C 1
ATOM 1444 O O . TRP A 1 191 ? 20.980 -3.031 -6.306 1.00 94.44 191 TRP A O 1
ATOM 1454 N N . LEU A 1 192 ? 18.847 -3.036 -6.998 1.00 92.38 192 LEU A N 1
ATOM 1455 C CA . LEU A 1 192 ? 19.192 -3.212 -8.400 1.00 92.38 192 LEU A CA 1
ATOM 1456 C C . LEU A 1 192 ? 19.670 -1.880 -8.980 1.00 92.38 192 LEU A C 1
ATOM 1458 O O . LEU A 1 192 ? 18.998 -0.854 -8.874 1.00 92.38 192 LEU A O 1
ATOM 1462 N N . ALA A 1 193 ? 20.843 -1.902 -9.613 1.00 87.50 193 ALA A N 1
ATOM 1463 C CA . ALA A 1 193 ? 21.421 -0.713 -10.216 1.00 87.50 193 ALA A CA 1
ATOM 1464 C C . ALA A 1 193 ? 20.455 -0.065 -11.226 1.00 87.50 193 ALA A C 1
ATOM 1466 O O . ALA A 1 193 ? 19.739 -0.745 -11.971 1.00 87.50 193 ALA A O 1
ATOM 1467 N N . LEU A 1 194 ? 20.506 1.267 -11.312 1.00 81.88 194 LEU A N 1
ATOM 1468 C CA . LEU A 1 194 ? 19.730 2.085 -12.253 1.00 81.88 194 LEU A CA 1
ATOM 1469 C C . LEU A 1 194 ? 20.190 1.928 -13.716 1.00 81.88 194 LEU A C 1
ATOM 1471 O O . LEU A 1 194 ? 20.061 2.871 -14.492 1.00 81.88 194 LEU A O 1
ATOM 1475 N N . GLY A 1 195 ? 20.748 0.777 -14.105 1.00 80.00 195 GLY A N 1
ATOM 1476 C CA . GLY A 1 195 ? 21.139 0.464 -15.481 1.00 80.00 195 GLY A CA 1
ATOM 1477 C C . GLY A 1 195 ? 19.935 0.409 -16.431 1.00 80.00 195 GLY A C 1
ATOM 1478 O O . GLY A 1 195 ? 18.903 1.045 -16.192 1.00 80.00 195 GLY A O 1
ATOM 1479 N N . ASN A 1 196 ? 20.051 -0.346 -17.523 1.00 77.25 196 ASN A N 1
ATOM 1480 C CA . ASN A 1 196 ? 19.004 -0.448 -18.552 1.00 77.25 196 ASN A CA 1
ATOM 1481 C C . ASN A 1 196 ? 17.601 -0.678 -17.944 1.00 77.25 196 ASN A C 1
ATOM 1483 O O . ASN A 1 196 ? 17.476 -1.336 -16.911 1.00 77.25 196 ASN A O 1
ATOM 1487 N N . GLY A 1 197 ? 16.569 -0.060 -18.539 1.00 78.38 197 GLY A N 1
ATOM 1488 C CA . GLY A 1 197 ? 15.197 -0.043 -18.013 1.00 78.38 197 GLY A CA 1
ATOM 1489 C C . GLY A 1 197 ? 14.670 -1.449 -17.717 1.00 78.38 197 GLY A C 1
ATOM 1490 O O . GLY A 1 197 ? 14.766 -2.338 -18.558 1.00 78.38 197 GLY A O 1
ATOM 1491 N N . TRP A 1 198 ? 14.145 -1.638 -16.509 1.00 90.62 198 TRP A N 1
ATOM 1492 C CA . TRP A 1 198 ? 13.588 -2.895 -16.010 1.00 90.62 198 TRP A CA 1
ATOM 1493 C C . TRP A 1 198 ? 12.264 -2.616 -15.302 1.00 90.62 198 TRP A C 1
ATOM 1495 O O . TRP A 1 198 ? 12.042 -1.495 -14.838 1.00 90.62 198 TRP A O 1
ATOM 1505 N N . ASP A 1 199 ? 11.400 -3.626 -15.226 1.00 92.88 199 ASP A N 1
ATOM 1506 C CA . ASP A 1 199 ? 10.037 -3.465 -14.725 1.00 92.88 199 ASP A CA 1
ATOM 1507 C C . ASP A 1 199 ? 10.002 -2.964 -13.280 1.00 92.88 199 ASP A C 1
ATOM 1509 O O . ASP A 1 199 ? 10.486 -3.608 -12.353 1.00 92.88 199 ASP A O 1
ATOM 1513 N N . TRP A 1 200 ? 9.383 -1.808 -13.063 1.00 96.31 200 TRP A N 1
ATOM 1514 C CA . TRP A 1 200 ? 9.547 -1.046 -11.823 1.00 96.31 200 TRP A CA 1
ATOM 1515 C C . TRP A 1 200 ? 8.369 -1.169 -10.841 1.00 96.31 200 TRP A C 1
ATOM 1517 O O . TRP A 1 200 ? 8.315 -0.434 -9.855 1.00 96.31 200 TRP A O 1
ATOM 1527 N N . CYS A 1 201 ? 7.456 -2.127 -11.042 1.00 97.31 201 CYS A N 1
ATOM 1528 C CA . CYS A 1 201 ? 6.308 -2.352 -10.147 1.00 97.31 201 CYS A CA 1
ATOM 1529 C C . CYS A 1 201 ? 6.737 -2.633 -8.692 1.00 97.31 201 CYS A C 1
ATOM 1531 O O . CYS A 1 201 ? 6.252 -1.998 -7.758 1.00 97.31 201 CYS A O 1
ATOM 1533 N N . ALA A 1 202 ? 7.718 -3.517 -8.491 1.00 98.19 202 ALA A N 1
ATOM 1534 C CA . ALA A 1 202 ? 8.287 -3.810 -7.174 1.00 98.19 202 ALA A CA 1
ATOM 1535 C C . ALA A 1 202 ? 9.046 -2.613 -6.588 1.00 98.19 202 ALA A C 1
ATOM 1537 O O . ALA A 1 202 ? 8.942 -2.326 -5.395 1.00 98.19 202 ALA A O 1
ATOM 1538 N N . ALA A 1 203 ? 9.752 -1.866 -7.440 1.00 98.25 203 ALA A N 1
ATOM 1539 C CA . ALA A 1 203 ? 10.474 -0.672 -7.030 1.00 98.25 203 ALA A CA 1
ATOM 1540 C C . ALA A 1 203 ? 9.548 0.425 -6.497 1.00 98.25 203 ALA A C 1
ATOM 1542 O O . ALA A 1 203 ? 9.889 1.083 -5.515 1.00 98.25 203 ALA A O 1
ATOM 1543 N N . PHE A 1 204 ? 8.364 0.582 -7.092 1.00 98.69 204 PHE A N 1
ATOM 1544 C CA . PHE A 1 204 ? 7.342 1.492 -6.588 1.00 98.69 204 PHE A CA 1
ATOM 1545 C C . PHE A 1 204 ? 6.935 1.140 -5.149 1.00 98.69 204 PHE A C 1
ATOM 1547 O O . PHE A 1 204 ? 6.958 2.007 -4.277 1.00 98.69 204 PHE A O 1
ATOM 1554 N N . ILE A 1 205 ? 6.685 -0.139 -4.844 1.00 98.75 205 ILE A N 1
ATOM 1555 C CA . ILE A 1 205 ? 6.370 -0.570 -3.470 1.00 98.75 205 ILE A CA 1
ATOM 1556 C C . ILE A 1 205 ? 7.574 -0.390 -2.526 1.00 98.75 205 ILE A C 1
ATOM 1558 O O . ILE A 1 205 ? 7.411 0.083 -1.399 1.00 98.75 205 ILE A O 1
ATOM 1562 N N . CYS A 1 206 ? 8.800 -0.692 -2.973 1.00 98.69 206 CYS A N 1
ATOM 1563 C CA . CYS A 1 206 ? 10.021 -0.408 -2.205 1.00 98.69 206 CYS A CA 1
ATOM 1564 C C . CYS A 1 206 ? 10.161 1.081 -1.866 1.00 98.69 206 CYS A C 1
ATOM 1566 O O . CYS A 1 206 ? 10.600 1.430 -0.765 1.00 98.69 206 CYS A O 1
ATOM 1568 N N . TRP A 1 207 ? 9.793 1.955 -2.802 1.00 98.75 207 TRP A N 1
ATOM 1569 C CA . TRP A 1 207 ? 9.805 3.399 -2.618 1.00 98.75 207 TRP A CA 1
ATOM 1570 C C . TRP A 1 207 ? 8.753 3.846 -1.605 1.00 98.75 207 TRP A C 1
ATOM 1572 O O . TRP A 1 207 ? 9.114 4.551 -0.663 1.00 98.75 207 TRP A O 1
ATOM 1582 N N . LEU A 1 208 ? 7.510 3.360 -1.713 1.00 98.62 208 LEU A N 1
ATOM 1583 C CA . LEU A 1 208 ? 6.459 3.628 -0.723 1.00 98.62 208 LEU A CA 1
ATOM 1584 C C . LEU A 1 208 ? 6.930 3.266 0.689 1.00 98.62 208 LEU A C 1
ATOM 1586 O O . LEU A 1 208 ? 6.851 4.093 1.594 1.00 98.62 208 LEU A O 1
ATOM 1590 N N . MET A 1 209 ? 7.505 2.071 0.863 1.00 98.00 209 MET A N 1
ATOM 1591 C CA . MET A 1 209 ? 8.049 1.624 2.149 1.00 98.00 209 MET A CA 1
ATOM 1592 C C . MET A 1 209 ? 9.186 2.526 2.638 1.00 98.00 209 MET A C 1
ATOM 1594 O O . MET A 1 209 ? 9.180 2.955 3.789 1.00 98.00 209 MET A O 1
ATOM 1598 N N . ARG A 1 210 ? 10.150 2.865 1.770 1.00 97.69 210 ARG A N 1
ATOM 1599 C CA . ARG A 1 210 ? 11.269 3.754 2.126 1.00 97.69 210 ARG A CA 1
ATOM 1600 C C . ARG A 1 210 ? 10.783 5.115 2.617 1.00 97.69 210 ARG A C 1
ATOM 1602 O O . ARG A 1 210 ? 11.305 5.616 3.608 1.00 97.69 210 ARG A O 1
ATOM 1609 N N . GLU A 1 211 ? 9.819 5.708 1.926 1.00 96.75 211 GLU A N 1
ATOM 1610 C CA . GLU A 1 211 ? 9.302 7.037 2.248 1.00 96.75 211 GLU A CA 1
ATOM 1611 C C . GLU A 1 211 ? 8.395 7.023 3.481 1.00 96.75 211 GLU A C 1
ATOM 1613 O O . GLU A 1 211 ? 8.550 7.863 4.368 1.00 96.75 211 GLU A O 1
ATOM 1618 N N . ALA A 1 212 ? 7.498 6.041 3.587 1.00 93.88 212 ALA A N 1
ATOM 1619 C CA . ALA A 1 212 ? 6.575 5.916 4.710 1.00 93.88 212 ALA A CA 1
ATOM 1620 C C . ALA A 1 212 ? 7.299 5.622 6.037 1.00 93.88 212 ALA A C 1
ATOM 1622 O O . ALA A 1 212 ? 6.862 6.065 7.106 1.00 93.88 212 ALA A O 1
ATOM 1623 N N . MET A 1 213 ? 8.437 4.924 5.971 1.00 92.38 213 MET A N 1
ATOM 1624 C CA . MET A 1 213 ? 9.255 4.599 7.140 1.00 92.38 213 MET A CA 1
ATOM 1625 C C . MET A 1 213 ? 10.187 5.736 7.588 1.00 92.38 213 MET A C 1
ATOM 1627 O O . MET A 1 213 ? 10.806 5.621 8.643 1.00 92.38 213 MET A O 1
ATOM 1631 N N . LYS A 1 214 ? 10.293 6.854 6.852 1.00 88.00 214 LYS A N 1
ATOM 1632 C CA . LYS A 1 214 ? 11.139 7.987 7.270 1.00 88.00 214 LYS A CA 1
ATOM 1633 C C . LYS A 1 214 ? 10.766 8.482 8.670 1.00 88.00 214 LYS A C 1
ATOM 1635 O O . LYS A 1 214 ? 9.589 8.568 9.024 1.00 88.00 214 LYS A O 1
ATOM 1640 N N . ASN A 1 215 ? 11.789 8.871 9.431 1.00 81.50 215 ASN A N 1
ATOM 1641 C CA . ASN A 1 215 ? 11.697 9.440 10.782 1.00 81.50 215 ASN A CA 1
ATOM 1642 C C . ASN A 1 215 ? 11.134 8.498 11.862 1.00 81.50 215 ASN A C 1
ATOM 1644 O O . ASN A 1 215 ? 10.829 8.958 12.960 1.00 81.50 215 ASN A O 1
ATOM 1648 N N . HIS A 1 216 ? 11.012 7.198 11.579 1.00 78.69 216 HIS A N 1
ATOM 1649 C CA . HIS A 1 216 ? 10.624 6.188 12.561 1.00 78.69 216 HIS A CA 1
ATOM 1650 C C . HIS A 1 216 ? 11.436 4.908 12.360 1.00 78.69 216 HIS A C 1
ATOM 1652 O O . HIS A 1 216 ? 11.704 4.502 11.231 1.00 78.69 216 HIS A O 1
ATOM 1658 N N . SER A 1 217 ? 11.799 4.258 13.461 1.00 78.88 217 SER A N 1
ATOM 1659 C CA . SER A 1 217 ? 12.383 2.919 13.429 1.00 78.88 217 SER A CA 1
ATOM 1660 C C . SER A 1 217 ? 11.273 1.878 13.522 1.00 78.88 217 SER A C 1
ATOM 1662 O O . SER A 1 217 ? 10.323 2.053 14.283 1.00 78.88 217 SER A O 1
ATOM 1664 N N . TYR A 1 218 ? 11.414 0.798 12.763 1.00 83.50 218 TYR A N 1
ATOM 1665 C CA . TYR A 1 218 ? 10.543 -0.373 12.805 1.00 83.50 218 TYR A CA 1
ATOM 1666 C C . TYR A 1 218 ? 11.420 -1.598 13.052 1.00 83.50 218 TYR A C 1
ATOM 1668 O O . TYR A 1 218 ? 12.606 -1.589 12.727 1.00 83.50 218 TYR A O 1
ATOM 1676 N N . GLU A 1 219 ? 10.847 -2.642 13.636 1.00 83.12 219 GLU A N 1
ATOM 1677 C CA . GLU A 1 219 ? 11.592 -3.862 13.970 1.00 83.12 219 GLU A CA 1
ATOM 1678 C C . GLU A 1 219 ? 11.867 -4.754 12.757 1.00 83.12 219 GLU A C 1
ATOM 1680 O O . GLU A 1 219 ? 12.775 -5.581 12.780 1.00 83.12 219 GLU A O 1
ATOM 1685 N N . PHE A 1 220 ? 11.099 -4.563 11.688 1.00 89.19 220 PHE A N 1
ATOM 1686 C CA . PHE A 1 220 ? 11.301 -5.229 10.414 1.00 89.19 220 PHE A CA 1
ATOM 1687 C C . PHE A 1 220 ? 12.044 -4.299 9.450 1.00 89.19 220 PHE A C 1
ATOM 1689 O O . PHE A 1 220 ? 11.910 -3.070 9.483 1.00 89.19 220 PHE A O 1
ATOM 1696 N N . TRP A 1 221 ? 12.826 -4.885 8.552 1.00 92.75 221 TRP A N 1
ATOM 1697 C CA . TRP A 1 221 ? 13.580 -4.132 7.556 1.00 92.75 221 TRP A CA 1
ATOM 1698 C C . TRP A 1 221 ? 12.761 -3.962 6.276 1.00 92.75 221 TRP A C 1
ATOM 1700 O O . TRP A 1 221 ? 12.019 -4.850 5.864 1.00 92.75 221 TRP A O 1
ATOM 1710 N N . ARG A 1 222 ? 12.882 -2.801 5.621 1.00 95.75 222 ARG A N 1
ATOM 1711 C CA . ARG A 1 222 ? 12.120 -2.490 4.400 1.00 95.75 222 ARG A CA 1
ATOM 1712 C C . ARG A 1 222 ? 12.541 -3.375 3.211 1.00 95.75 222 ARG A C 1
ATOM 1714 O O . ARG A 1 222 ? 13.732 -3.677 3.088 1.00 95.75 222 ARG A O 1
ATOM 1721 N N . PRO A 1 223 ? 11.632 -3.688 2.270 1.00 97.62 223 PRO A N 1
ATOM 1722 C CA . PRO A 1 223 ? 11.985 -4.419 1.060 1.00 97.62 223 PRO A CA 1
ATOM 1723 C C . PRO A 1 223 ? 12.862 -3.560 0.145 1.00 97.62 223 PRO A C 1
ATOM 1725 O O . PRO A 1 223 ? 12.667 -2.345 0.031 1.00 97.62 223 PRO A O 1
ATOM 1728 N N . GLN A 1 224 ? 13.811 -4.199 -0.538 1.00 97.44 224 GLN A N 1
ATOM 1729 C CA . GLN A 1 224 ? 14.740 -3.560 -1.484 1.00 97.44 224 GLN A CA 1
ATOM 1730 C C . GLN A 1 224 ? 14.911 -4.373 -2.782 1.00 97.44 224 GLN A C 1
ATOM 1732 O O . GLN A 1 224 ? 15.863 -4.166 -3.528 1.00 97.44 224 GLN A O 1
ATOM 1737 N N . THR A 1 225 ? 13.995 -5.299 -3.070 1.00 96.25 225 THR A N 1
ATOM 1738 C CA . THR A 1 225 ? 14.043 -6.143 -4.273 1.00 96.25 225 THR A CA 1
ATOM 1739 C C . THR A 1 225 ? 13.413 -5.465 -5.497 1.00 96.25 225 THR A C 1
ATOM 1741 O O . THR A 1 225 ? 12.503 -4.649 -5.368 1.00 96.25 225 THR A O 1
ATOM 1744 N N . ALA A 1 226 ? 13.882 -5.831 -6.692 1.00 95.31 226 ALA A N 1
ATOM 1745 C CA . ALA A 1 226 ? 13.258 -5.474 -7.967 1.00 95.31 226 ALA A CA 1
ATOM 1746 C C . ALA A 1 226 ? 12.247 -6.531 -8.465 1.00 95.31 226 ALA A C 1
ATOM 1748 O O . ALA A 1 226 ? 11.513 -6.272 -9.415 1.00 95.31 226 ALA A O 1
ATOM 1749 N N . GLY A 1 227 ? 12.183 -7.713 -7.841 1.00 96.25 227 GLY A N 1
ATOM 1750 C CA . GLY A 1 227 ? 11.265 -8.787 -8.223 1.00 96.25 227 GLY A CA 1
ATOM 1751 C C . GLY A 1 227 ? 9.945 -8.739 -7.453 1.00 96.25 227 GLY A C 1
ATOM 1752 O O . GLY A 1 227 ? 9.931 -8.757 -6.224 1.00 96.25 227 GLY A O 1
ATOM 1753 N N . ALA A 1 228 ? 8.810 -8.755 -8.160 1.00 97.12 228 ALA A N 1
ATOM 1754 C CA . ALA A 1 228 ? 7.482 -8.757 -7.534 1.00 97.12 228 ALA A CA 1
ATOM 1755 C C . ALA A 1 228 ? 7.250 -9.975 -6.619 1.00 97.12 228 ALA A C 1
ATOM 1757 O O . ALA A 1 228 ? 6.704 -9.845 -5.527 1.00 97.12 228 ALA A O 1
ATOM 1758 N N . TRP A 1 229 ? 7.683 -11.168 -7.034 1.00 97.50 229 TRP A N 1
ATOM 1759 C CA . TRP A 1 229 ? 7.551 -12.382 -6.218 1.00 97.50 229 TRP A CA 1
ATOM 1760 C C . TRP A 1 229 ? 8.578 -12.472 -5.087 1.00 97.50 229 TRP A C 1
ATOM 1762 O O . TRP A 1 229 ? 8.312 -13.142 -4.090 1.00 97.50 229 TRP A O 1
ATOM 1772 N N . ASP A 1 230 ? 9.704 -11.763 -5.185 1.00 97.62 230 ASP A N 1
ATOM 1773 C CA . ASP A 1 230 ? 10.724 -11.746 -4.132 1.00 97.62 230 ASP A CA 1
ATOM 1774 C C . ASP A 1 230 ? 10.233 -11.047 -2.859 1.00 97.62 230 ASP A C 1
ATOM 1776 O O . ASP A 1 230 ? 10.774 -11.285 -1.780 1.00 97.62 230 ASP A O 1
ATOM 1780 N N . PHE A 1 231 ? 9.159 -10.254 -2.941 1.00 98.25 231 PHE A N 1
ATOM 1781 C CA . PHE A 1 231 ? 8.466 -9.735 -1.762 1.00 98.25 231 PHE A CA 1
ATOM 1782 C C . PHE A 1 231 ? 7.952 -10.853 -0.842 1.00 98.25 231 PHE A C 1
ATOM 1784 O O . PHE A 1 231 ? 7.914 -10.670 0.373 1.00 98.25 231 PHE A O 1
ATOM 1791 N N . GLU A 1 232 ? 7.599 -12.029 -1.380 1.00 98.12 232 GLU A N 1
ATOM 1792 C CA . GLU A 1 232 ? 7.249 -13.187 -0.548 1.00 98.12 232 GLU A CA 1
ATOM 1793 C C . GLU A 1 232 ? 8.459 -13.695 0.256 1.00 98.12 232 GLU A C 1
ATOM 1795 O O . GLU A 1 232 ? 8.292 -14.167 1.379 1.00 98.12 232 GLU A O 1
ATOM 1800 N N . ASN A 1 233 ? 9.672 -13.614 -0.301 1.00 97.44 233 ASN A N 1
ATOM 1801 C CA . ASN A 1 233 ? 10.899 -14.001 0.402 1.00 97.44 233 ASN A CA 1
ATOM 1802 C C . ASN A 1 233 ? 11.252 -12.967 1.468 1.00 97.44 233 ASN A C 1
ATOM 1804 O O . ASN A 1 233 ? 11.397 -13.335 2.630 1.00 97.44 233 ASN A O 1
ATOM 1808 N N . TRP A 1 234 ? 11.230 -11.682 1.099 1.00 97.38 234 TRP A N 1
ATOM 1809 C CA . TRP A 1 234 ? 11.380 -10.565 2.034 1.00 97.38 234 TRP A CA 1
ATOM 1810 C C . TRP A 1 234 ? 10.460 -10.697 3.253 1.00 97.38 234 TRP A C 1
ATOM 1812 O O . TRP A 1 234 ? 10.914 -10.569 4.387 1.00 97.38 234 TRP A O 1
ATOM 1822 N N . ALA A 1 235 ? 9.172 -10.973 3.029 1.00 97.19 235 ALA A N 1
ATOM 1823 C CA . ALA A 1 235 ? 8.193 -11.076 4.104 1.00 97.19 235 ALA A CA 1
ATOM 1824 C C . ALA A 1 235 ? 8.418 -12.305 5.001 1.00 97.19 235 ALA A C 1
ATOM 1826 O O . ALA A 1 235 ? 8.147 -12.239 6.195 1.00 97.19 235 ALA A O 1
ATOM 1827 N N . ARG A 1 236 ? 8.920 -13.418 4.448 1.00 95.31 236 ARG A N 1
ATOM 1828 C CA . ARG A 1 236 ? 9.222 -14.645 5.209 1.00 95.31 236 ARG A CA 1
ATOM 1829 C C . ARG A 1 236 ? 10.467 -14.508 6.084 1.00 95.31 236 ARG A C 1
ATOM 1831 O O . ARG A 1 236 ? 10.575 -15.197 7.090 1.00 95.31 236 ARG A O 1
ATOM 1838 N N . GLU A 1 237 ? 11.400 -13.652 5.687 1.00 94.88 237 GLU A N 1
ATOM 1839 C CA . GLU A 1 237 ? 12.634 -13.382 6.431 1.00 94.88 237 GLU A CA 1
ATOM 1840 C C . GLU A 1 237 ? 12.426 -12.416 7.610 1.00 94.88 237 GLU A C 1
ATOM 1842 O O . GLU A 1 237 ? 13.335 -12.241 8.420 1.00 94.88 237 GLU A O 1
ATOM 1847 N N . GLN A 1 238 ? 11.248 -11.793 7.734 1.00 90.44 238 GLN A N 1
ATOM 1848 C CA . GLN A 1 238 ? 10.922 -10.972 8.899 1.00 90.44 238 GLN A CA 1
ATOM 1849 C C . GLN A 1 238 ? 10.577 -11.853 10.100 1.00 90.44 238 GLN A C 1
ATOM 1851 O O . GLN A 1 238 ? 9.828 -12.823 9.986 1.00 90.44 238 GLN A O 1
ATOM 1856 N N . THR A 1 239 ? 11.081 -11.485 11.274 1.00 81.69 239 THR A N 1
ATOM 1857 C CA . THR A 1 239 ? 10.762 -12.155 12.543 1.00 81.69 239 THR A CA 1
ATOM 1858 C C . THR A 1 239 ? 9.536 -11.557 13.234 1.00 81.69 239 THR A C 1
ATOM 1860 O O . THR A 1 239 ? 8.915 -12.217 14.063 1.00 81.69 239 THR A O 1
ATOM 1863 N N . CYS A 1 240 ? 9.167 -10.321 12.897 1.00 83.12 240 CYS A N 1
ATOM 1864 C CA . CYS A 1 240 ? 8.010 -9.609 13.431 1.00 83.12 240 CYS A CA 1
ATOM 1865 C C . CYS A 1 240 ? 7.559 -8.488 12.484 1.00 83.12 240 CYS A C 1
ATOM 1867 O O . CYS A 1 240 ? 8.228 -8.191 11.497 1.00 83.12 240 CYS A O 1
ATOM 1869 N N . GLY A 1 241 ? 6.402 -7.880 12.765 1.00 84.94 241 GLY A N 1
ATOM 1870 C CA . GLY A 1 241 ? 5.915 -6.676 12.079 1.00 84.94 241 GLY A CA 1
ATOM 1871 C C . GLY A 1 241 ? 5.462 -6.858 10.624 1.00 84.94 241 GLY A C 1
ATOM 1872 O O . GLY A 1 241 ? 4.933 -5.923 10.023 1.00 84.94 241 GLY A O 1
ATOM 1873 N N . VAL A 1 242 ? 5.633 -8.050 10.044 1.00 92.44 242 VAL A N 1
ATOM 1874 C CA . VAL A 1 242 ? 5.187 -8.392 8.690 1.00 92.44 242 VAL A CA 1
ATOM 1875 C C . VAL A 1 242 ? 4.602 -9.801 8.677 1.00 92.44 242 VAL A C 1
ATOM 1877 O O . VAL A 1 242 ? 5.199 -10.748 9.181 1.00 92.44 242 VAL A O 1
ATOM 1880 N N . SER A 1 243 ? 3.433 -9.955 8.060 1.00 92.25 243 SER A N 1
ATOM 1881 C CA . SER A 1 243 ? 2.731 -11.227 7.909 1.00 92.25 243 SER A CA 1
ATOM 1882 C C . SER A 1 243 ? 2.489 -11.534 6.436 1.00 92.25 243 SER A C 1
ATOM 1884 O O . SER A 1 243 ? 1.759 -10.818 5.749 1.00 92.25 243 SER A O 1
ATOM 1886 N N . LEU A 1 244 ? 3.074 -12.629 5.950 1.00 96.25 244 LEU A N 1
ATOM 1887 C CA . LEU A 1 244 ? 2.786 -13.195 4.634 1.00 96.25 244 LEU A CA 1
ATOM 1888 C C . LEU A 1 244 ? 1.679 -14.249 4.740 1.00 96.25 244 LEU A C 1
ATOM 1890 O O . LEU A 1 244 ? 1.778 -15.183 5.534 1.00 96.25 244 LEU A O 1
ATOM 1894 N N . LYS A 1 245 ? 0.673 -14.172 3.863 1.00 97.00 245 LYS A N 1
ATOM 1895 C CA . LYS A 1 245 ? -0.347 -15.218 3.709 1.00 97.00 245 LYS A CA 1
ATOM 1896 C C . LYS A 1 245 ? -0.508 -15.628 2.246 1.00 97.00 245 LYS A C 1
ATOM 1898 O O . LYS A 1 245 ? -0.783 -14.797 1.375 1.00 97.00 245 LYS A O 1
ATOM 1903 N N . LYS A 1 246 ? -0.340 -16.927 1.982 1.00 95.88 246 LYS A N 1
ATOM 1904 C CA . LYS A 1 246 ? -0.390 -17.543 0.650 1.00 95.88 246 LYS A CA 1
ATOM 1905 C C . LYS A 1 246 ? -1.050 -18.936 0.727 1.00 95.88 246 LYS A C 1
ATOM 1907 O O . LYS A 1 246 ? -0.462 -19.819 1.345 1.00 95.88 246 LYS A O 1
ATOM 1912 N N . PRO A 1 247 ? -2.227 -19.164 0.114 1.00 94.88 247 PRO A N 1
ATOM 1913 C CA . PRO A 1 247 ? -3.029 -18.183 -0.617 1.00 94.88 247 PRO A CA 1
ATOM 1914 C C . PRO A 1 247 ? -3.519 -17.068 0.311 1.00 94.88 247 PRO A C 1
ATOM 1916 O O . PRO A 1 247 ? -3.625 -17.258 1.518 1.00 94.88 247 PRO A O 1
ATOM 1919 N N . HIS A 1 248 ? -3.830 -15.904 -0.256 1.00 92.69 248 HIS A N 1
ATOM 1920 C CA . HIS A 1 248 ? -4.182 -14.703 0.508 1.00 92.69 248 HIS A CA 1
ATOM 1921 C C . HIS A 1 248 ? -5.379 -14.883 1.458 1.00 92.69 248 HIS A C 1
ATOM 1923 O O . HIS A 1 248 ? -5.481 -14.125 2.405 1.00 92.69 248 HIS A O 1
ATOM 1929 N N . GLY A 1 249 ? -6.257 -15.873 1.255 1.00 87.19 249 GLY A N 1
ATOM 1930 C CA . GLY A 1 249 ? -7.319 -16.232 2.206 1.00 87.19 249 GLY A CA 1
ATOM 1931 C C . GLY A 1 249 ? -8.490 -15.248 2.281 1.00 87.19 249 GLY A C 1
ATOM 1932 O O . GLY A 1 249 ? -9.167 -15.207 3.302 1.00 87.19 249 GLY A O 1
ATOM 1933 N N . ASN A 1 250 ? -8.715 -14.474 1.213 1.00 85.56 250 ASN A N 1
ATOM 1934 C CA . ASN A 1 250 ? -9.789 -13.479 1.039 1.00 85.56 250 ASN A CA 1
ATOM 1935 C C . ASN A 1 250 ? -9.834 -12.323 2.058 1.00 85.56 250 ASN A C 1
ATOM 1937 O O . ASN A 1 250 ? -10.688 -11.453 1.935 1.00 85.56 250 ASN A O 1
ATOM 1941 N N . ASP A 1 251 ? -8.915 -12.259 3.019 1.00 81.88 251 ASP A N 1
ATOM 1942 C CA . ASP A 1 251 ? -8.861 -11.227 4.055 1.00 81.88 251 ASP A CA 1
ATOM 1943 C C . ASP A 1 251 ? -7.880 -10.116 3.680 1.00 81.88 251 ASP A C 1
ATOM 1945 O O . ASP A 1 251 ? -6.921 -9.876 4.407 1.00 81.88 251 ASP A O 1
ATOM 1949 N N . ILE A 1 252 ? -8.098 -9.473 2.529 1.00 86.12 252 ILE A N 1
ATOM 1950 C CA . ILE A 1 252 ? -7.304 -8.320 2.075 1.00 86.12 252 ILE A CA 1
ATOM 1951 C C . ILE A 1 252 ? -7.872 -7.032 2.678 1.00 86.12 252 ILE A C 1
ATOM 1953 O O . ILE A 1 252 ? -9.089 -6.859 2.719 1.00 86.12 252 ILE A O 1
ATOM 1957 N N . TYR A 1 253 ? -7.003 -6.126 3.117 1.00 84.00 253 TYR A N 1
ATOM 1958 C CA . TYR A 1 253 ? -7.370 -4.795 3.604 1.00 84.00 253 TYR A CA 1
ATOM 1959 C C . TYR A 1 253 ? -6.492 -3.712 2.973 1.00 84.00 253 TYR A C 1
ATOM 1961 O O . TYR A 1 253 ? -5.448 -3.999 2.389 1.00 84.00 253 TYR A O 1
ATOM 1969 N N . ALA A 1 254 ? -6.918 -2.455 3.114 1.00 83.31 254 ALA A N 1
ATOM 1970 C CA . ALA A 1 254 ? -6.103 -1.310 2.729 1.00 83.31 254 ALA A CA 1
ATOM 1971 C C . ALA A 1 254 ? -4.731 -1.364 3.427 1.00 83.31 254 ALA A C 1
ATOM 1973 O O . ALA A 1 254 ? -4.655 -1.661 4.619 1.00 83.31 254 ALA A O 1
ATOM 1974 N N . GLY A 1 255 ? -3.662 -1.092 2.682 1.00 85.88 255 GLY A N 1
ATOM 1975 C CA . GLY A 1 255 ? -2.284 -1.202 3.160 1.00 85.88 255 GLY A CA 1
ATOM 1976 C C . GLY A 1 255 ? -1.644 -2.576 2.984 1.00 85.88 255 GLY A C 1
ATOM 1977 O O . GLY A 1 255 ? -0.428 -2.685 3.134 1.00 85.88 255 GLY A O 1
ATOM 1978 N N . ASP A 1 256 ? -2.411 -3.615 2.637 1.00 95.19 256 ASP A N 1
ATOM 1979 C CA . ASP A 1 256 ? -1.808 -4.884 2.239 1.00 95.19 256 ASP A CA 1
ATOM 1980 C C . ASP A 1 256 ? -1.053 -4.712 0.921 1.00 95.19 256 ASP A C 1
ATOM 1982 O O . ASP A 1 256 ? -1.578 -4.201 -0.071 1.00 95.19 256 ASP A O 1
ATOM 1986 N N . ILE A 1 257 ? 0.169 -5.225 0.890 1.00 98.56 257 ILE A N 1
ATOM 1987 C CA . ILE A 1 257 ? 0.915 -5.419 -0.345 1.00 98.56 257 ILE A CA 1
ATOM 1988 C C . ILE A 1 257 ? 0.400 -6.718 -0.973 1.00 98.56 257 ILE A C 1
ATOM 1990 O O . ILE A 1 257 ? 0.480 -7.794 -0.372 1.00 98.56 257 ILE A O 1
ATOM 1994 N N . VAL A 1 258 ? -0.146 -6.632 -2.182 1.00 98.38 258 VAL A N 1
ATOM 1995 C CA . VAL A 1 258 ? -0.697 -7.779 -2.910 1.00 98.38 258 VAL A CA 1
ATOM 1996 C C . VAL A 1 258 ? 0.259 -8.207 -4.010 1.00 98.38 258 VAL A C 1
ATOM 1998 O O . VAL A 1 258 ? 0.675 -7.404 -4.840 1.00 98.38 258 VAL A O 1
ATOM 2001 N N . VAL A 1 259 ? 0.611 -9.491 -4.016 1.00 98.44 259 VAL A N 1
ATOM 2002 C CA . VAL A 1 259 ? 1.450 -10.096 -5.056 1.00 98.44 259 VAL A CA 1
ATOM 2003 C C . VAL A 1 259 ? 0.537 -10.870 -5.997 1.00 98.44 259 VAL A C 1
ATOM 2005 O O . VAL A 1 259 ? -0.246 -11.715 -5.551 1.00 98.44 259 VAL A O 1
ATOM 2008 N N . PHE A 1 260 ? 0.625 -10.597 -7.296 1.00 97.69 260 PHE A N 1
ATOM 2009 C CA . PHE A 1 260 ? -0.231 -11.201 -8.315 1.00 97.69 260 PHE A CA 1
ATOM 2010 C C . PHE A 1 260 ? 0.343 -12.510 -8.875 1.00 97.69 260 PHE A C 1
ATOM 2012 O O . PHE A 1 260 ? 1.541 -12.806 -8.784 1.00 97.69 260 PHE A O 1
ATOM 2019 N N . LYS A 1 261 ? -0.537 -13.330 -9.463 1.00 96.31 261 LYS A N 1
ATOM 2020 C CA . LYS A 1 261 ? -0.162 -14.581 -10.149 1.00 96.31 261 LYS A CA 1
ATOM 2021 C C . LYS A 1 261 ? 0.617 -14.342 -11.440 1.00 96.31 261 LYS A C 1
ATOM 2023 O O . LYS A 1 261 ? 1.451 -15.169 -11.787 1.00 96.31 261 LYS A O 1
ATOM 2028 N N . LEU A 1 262 ? 0.352 -13.240 -12.135 1.00 91.06 262 LEU A N 1
ATOM 2029 C CA . LEU A 1 262 ? 1.204 -12.721 -13.203 1.00 91.06 262 LEU A CA 1
ATOM 2030 C C . LEU A 1 262 ? 2.218 -11.801 -12.525 1.00 91.06 262 LEU A C 1
ATOM 2032 O O . LEU A 1 262 ? 1.761 -10.913 -11.825 1.00 91.06 262 LEU A O 1
ATOM 2036 N N . GLN A 1 263 ? 3.527 -12.053 -12.654 1.00 89.75 263 GLN A N 1
ATOM 2037 C CA . GLN A 1 263 ? 4.628 -11.414 -11.899 1.00 89.75 263 GLN A CA 1
ATOM 2038 C C . GLN A 1 263 ? 4.511 -9.877 -11.762 1.00 89.75 263 GLN A C 1
ATOM 2040 O O . GLN A 1 263 ? 5.163 -9.118 -12.467 1.00 89.75 263 GLN A O 1
ATOM 2045 N N . HIS A 1 264 ? 3.681 -9.424 -10.828 1.00 96.50 264 HIS A N 1
ATOM 2046 C CA . HIS A 1 264 ? 3.291 -8.036 -10.613 1.00 96.50 264 HIS A CA 1
ATOM 2047 C C . HIS A 1 264 ? 2.906 -7.857 -9.144 1.00 96.50 264 HIS A C 1
ATOM 2049 O O . HIS A 1 264 ? 2.640 -8.833 -8.428 1.00 96.50 264 HIS A O 1
ATOM 2055 N N . ILE A 1 265 ? 2.883 -6.613 -8.680 1.00 98.38 265 ILE A N 1
ATOM 2056 C CA . ILE A 1 265 ? 2.660 -6.275 -7.277 1.00 98.38 265 ILE A CA 1
ATOM 2057 C C . ILE A 1 265 ? 1.979 -4.913 -7.168 1.00 98.38 265 ILE A C 1
ATOM 2059 O O . ILE A 1 265 ? 2.251 -4.017 -7.963 1.00 98.38 265 ILE A O 1
ATOM 2063 N N . GLY A 1 266 ? 1.110 -4.760 -6.175 1.00 98.25 266 GLY A N 1
ATOM 2064 C CA . GLY A 1 266 ? 0.392 -3.517 -5.912 1.00 98.25 266 GLY A CA 1
ATOM 2065 C C . GLY A 1 266 ? 0.130 -3.305 -4.427 1.00 98.25 266 GLY A C 1
ATOM 2066 O O . GLY A 1 266 ? 0.337 -4.206 -3.610 1.00 98.25 266 GLY A O 1
ATOM 2067 N N . LEU A 1 267 ? -0.351 -2.114 -4.082 1.00 98.38 267 LEU A N 1
ATOM 2068 C CA . LEU A 1 267 ? -0.850 -1.799 -2.745 1.00 98.38 267 LEU A CA 1
ATOM 2069 C C . LEU A 1 267 ? -2.379 -1.792 -2.769 1.00 98.38 267 LEU A C 1
ATOM 2071 O O . LEU A 1 267 ? -2.971 -1.030 -3.530 1.00 98.38 267 LEU A O 1
ATOM 2075 N N . ALA A 1 268 ? -3.029 -2.616 -1.949 1.00 94.81 268 ALA A N 1
ATOM 2076 C CA . ALA A 1 268 ? -4.480 -2.582 -1.798 1.00 94.81 268 ALA A CA 1
ATOM 2077 C C . ALA A 1 268 ? -4.916 -1.301 -1.071 1.00 94.81 268 ALA A C 1
ATOM 2079 O O . ALA A 1 268 ? -4.315 -0.914 -0.069 1.00 94.81 268 ALA A O 1
ATOM 2080 N N . THR A 1 269 ? -5.986 -0.658 -1.543 1.00 87.19 269 THR A N 1
ATOM 2081 C CA . THR A 1 269 ? -6.536 0.573 -0.937 1.00 87.19 269 THR A CA 1
ATOM 2082 C C . THR A 1 269 ? -7.899 0.363 -0.281 1.00 87.19 269 THR A C 1
ATOM 2084 O O . THR A 1 269 ? -8.423 1.256 0.378 1.00 87.19 269 THR A O 1
ATOM 2087 N N . ASN A 1 270 ? -8.477 -0.834 -0.397 1.00 77.38 270 ASN A N 1
ATOM 2088 C CA . ASN A 1 270 ? -9.716 -1.208 0.275 1.00 77.38 270 ASN A CA 1
ATOM 2089 C C . ASN A 1 270 ? -9.816 -2.725 0.514 1.00 77.38 270 ASN A C 1
ATOM 2091 O O . ASN A 1 270 ? -9.049 -3.527 -0.019 1.00 77.38 270 ASN A O 1
ATOM 2095 N N . ALA A 1 271 ? -10.806 -3.109 1.320 1.00 78.88 271 ALA A N 1
ATOM 2096 C CA . ALA A 1 271 ? -11.223 -4.499 1.456 1.00 78.88 271 ALA A CA 1
ATOM 2097 C C . ALA A 1 271 ? -12.014 -4.977 0.218 1.00 78.88 271 ALA A C 1
ATOM 2099 O O . ALA A 1 271 ? -12.589 -4.142 -0.492 1.00 78.88 271 ALA A O 1
ATOM 2100 N N . PRO A 1 272 ? -12.098 -6.300 -0.022 1.00 81.62 272 PRO A N 1
ATOM 2101 C CA . PRO A 1 272 ? -12.911 -6.858 -1.094 1.00 81.62 272 PRO A CA 1
ATOM 2102 C C . PRO A 1 272 ? -14.383 -6.456 -0.994 1.00 81.62 272 PRO A C 1
ATOM 2104 O O . PRO A 1 272 ? -14.977 -6.496 0.084 1.00 81.62 272 PRO A O 1
ATOM 2107 N N . ASP A 1 273 ? -14.985 -6.116 -2.132 1.00 81.12 273 ASP A N 1
ATOM 2108 C CA . ASP A 1 273 ? -16.435 -5.999 -2.252 1.00 81.12 273 ASP A CA 1
ATOM 2109 C C . ASP A 1 273 ? -17.116 -7.383 -2.271 1.00 81.12 273 ASP A C 1
ATOM 2111 O O . ASP A 1 273 ? -16.469 -8.433 -2.332 1.00 81.12 273 ASP A O 1
ATOM 2115 N N . ALA A 1 274 ? -18.451 -7.400 -2.237 1.00 84.88 274 ALA A N 1
ATOM 2116 C CA . ALA A 1 274 ? -19.231 -8.641 -2.257 1.00 84.88 274 ALA A CA 1
ATOM 2117 C C . ALA A 1 274 ? -19.022 -9.486 -3.532 1.00 84.88 274 ALA A C 1
ATOM 2119 O O . ALA A 1 274 ? -19.311 -10.681 -3.530 1.00 84.88 274 ALA A O 1
ATOM 2120 N N . ALA A 1 275 ? -18.520 -8.883 -4.613 1.00 89.62 275 ALA A N 1
ATOM 2121 C CA . ALA A 1 275 ? -18.192 -9.564 -5.861 1.00 89.62 275 ALA A CA 1
ATOM 2122 C C . ALA A 1 275 ? -16.732 -10.065 -5.900 1.00 89.62 275 ALA A C 1
ATOM 2124 O O . ALA A 1 275 ? -16.306 -10.647 -6.902 1.00 89.62 275 ALA A O 1
ATOM 2125 N N . GLY A 1 276 ? -15.968 -9.874 -4.818 1.00 89.88 276 GLY A N 1
ATOM 2126 C CA . GLY A 1 276 ? -14.582 -10.313 -4.698 1.00 89.88 276 GLY A CA 1
ATOM 2127 C C . GLY A 1 276 ? -13.594 -9.430 -5.458 1.00 89.88 276 GLY A C 1
ATOM 2128 O O . GLY A 1 276 ? -12.564 -9.936 -5.912 1.00 89.88 276 GLY A O 1
ATOM 2129 N N . TYR A 1 277 ? -13.899 -8.140 -5.625 1.00 93.06 277 TYR A N 1
ATOM 2130 C CA . TYR A 1 277 ? -12.976 -7.161 -6.199 1.00 93.06 277 TYR A CA 1
ATOM 2131 C C . TYR A 1 277 ? -12.371 -6.256 -5.133 1.00 93.06 277 TYR A C 1
ATOM 2133 O O . TYR A 1 277 ? -13.065 -5.784 -4.235 1.00 93.06 277 TYR A O 1
ATOM 2141 N N . ILE A 1 278 ? -11.087 -5.954 -5.296 1.00 88.00 278 ILE A N 1
ATOM 2142 C CA . ILE A 1 278 ? -10.380 -4.903 -4.565 1.00 88.00 278 ILE A CA 1
ATOM 2143 C C . ILE A 1 278 ? -9.954 -3.793 -5.526 1.00 88.00 278 ILE A C 1
ATOM 2145 O O . ILE A 1 278 ? -9.915 -3.977 -6.746 1.00 88.00 278 ILE A O 1
ATOM 2149 N N . LYS A 1 279 ? -9.614 -2.644 -4.959 1.00 90.25 279 LYS A N 1
ATOM 2150 C CA . LYS A 1 279 ? -8.859 -1.578 -5.596 1.00 90.25 279 LYS A CA 1
ATOM 2151 C C . LYS A 1 279 ? -7.409 -1.651 -5.143 1.00 90.25 279 LYS A C 1
ATOM 2153 O O . LYS A 1 279 ? -7.117 -1.907 -3.972 1.00 90.25 279 LYS A O 1
ATOM 2158 N N . THR A 1 280 ? -6.519 -1.406 -6.082 1.00 96.62 280 THR A N 1
ATOM 2159 C CA . THR A 1 280 ? -5.075 -1.365 -5.871 1.00 96.62 280 THR A CA 1
ATOM 2160 C C . THR A 1 280 ? -4.502 -0.121 -6.521 1.00 96.62 280 THR A C 1
ATOM 2162 O O . THR A 1 280 ? -5.084 0.407 -7.465 1.00 96.62 280 THR A O 1
ATOM 2165 N N . ILE A 1 281 ? -3.364 0.347 -6.022 1.00 97.38 281 ILE A N 1
ATOM 2166 C CA . ILE A 1 281 ? -2.509 1.296 -6.734 1.00 97.38 281 ILE A CA 1
ATOM 2167 C C . ILE A 1 281 ? -1.224 0.565 -7.096 1.00 97.38 281 ILE A C 1
ATOM 2169 O O . ILE A 1 281 ? -0.581 -0.065 -6.249 1.00 97.38 281 ILE A O 1
ATOM 2173 N N . GLU A 1 282 ? -0.890 0.617 -8.377 1.00 97.12 282 GLU A N 1
ATOM 2174 C CA . GLU A 1 282 ? 0.142 -0.201 -9.004 1.00 97.12 282 GLU A CA 1
ATOM 2175 C C . GLU A 1 282 ? 1.077 0.692 -9.818 1.00 97.12 282 GLU A C 1
ATOM 2177 O O . GLU A 1 282 ? 0.623 1.597 -10.516 1.00 97.12 282 GLU A O 1
ATOM 2182 N N . GLY A 1 283 ? 2.383 0.436 -9.721 1.00 96.38 283 GLY A N 1
ATOM 2183 C CA . GLY A 1 283 ? 3.394 1.033 -10.592 1.00 96.38 283 GLY A CA 1
ATOM 2184 C C . GLY A 1 283 ? 3.721 0.104 -11.759 1.00 96.38 283 GLY A C 1
ATOM 2185 O O . GLY A 1 283 ? 3.514 -1.103 -11.664 1.00 96.38 283 GLY A O 1
ATOM 2186 N N . ASN A 1 284 ? 4.283 0.645 -12.836 1.00 94.38 284 ASN A N 1
ATOM 2187 C CA . ASN A 1 284 ? 4.543 -0.071 -14.086 1.00 94.38 284 ASN A CA 1
ATOM 2188 C C . ASN A 1 284 ? 3.301 -0.806 -14.617 1.00 94.38 284 ASN A C 1
ATOM 2190 O O . ASN A 1 284 ? 3.338 -1.997 -14.924 1.00 94.38 284 ASN A O 1
ATOM 2194 N N . THR A 1 285 ? 2.174 -0.098 -14.641 1.00 91.56 285 THR A N 1
ATOM 2195 C CA . THR A 1 285 ? 0.908 -0.591 -15.190 1.00 91.56 285 THR A CA 1
ATOM 2196 C C . THR A 1 285 ? 0.327 0.448 -16.139 1.00 91.56 285 THR A C 1
ATOM 2198 O O . THR A 1 285 ? 0.768 1.597 -16.162 1.00 91.56 285 THR A O 1
ATOM 2201 N N . SER A 1 286 ? -0.668 0.061 -16.922 1.00 85.00 286 SER A N 1
ATOM 2202 C CA . SER A 1 286 ? -1.396 0.947 -17.827 1.00 85.00 286 SER A CA 1
ATOM 2203 C C . SER A 1 286 ? -2.761 1.326 -17.260 1.00 85.00 286 SER A C 1
ATOM 2205 O O . SER A 1 286 ? -3.370 0.570 -16.494 1.00 85.00 286 SER A O 1
ATOM 2207 N N . ALA A 1 287 ? -3.288 2.483 -17.667 1.00 75.19 287 ALA A N 1
ATOM 2208 C CA . ALA A 1 287 ? -4.603 2.948 -17.225 1.00 75.19 287 ALA A CA 1
ATOM 2209 C C . ALA A 1 287 ? -5.718 1.928 -17.546 1.00 75.19 287 ALA A C 1
ATOM 2211 O O . ALA A 1 287 ? -6.539 1.602 -16.686 1.00 75.19 287 ALA A O 1
ATOM 2212 N N . ASP A 1 288 ? -5.696 1.333 -18.742 1.00 71.19 288 ASP A N 1
ATOM 2213 C CA . ASP A 1 288 ? -6.671 0.330 -19.194 1.00 71.19 288 ASP A CA 1
ATOM 2214 C C . ASP A 1 288 ? -6.366 -1.103 -18.706 1.00 71.19 288 ASP A C 1
ATOM 2216 O O . ASP A 1 288 ? -7.241 -1.965 -18.733 1.00 71.19 288 ASP A O 1
ATOM 2220 N N . GLY A 1 289 ? -5.162 -1.360 -18.183 1.00 60.34 289 GLY A N 1
ATOM 2221 C CA . GLY A 1 289 ? -4.727 -2.678 -17.702 1.00 60.34 289 GLY A CA 1
ATOM 2222 C C . GLY A 1 289 ? -4.211 -3.595 -18.808 1.00 60.34 289 GLY A C 1
ATOM 2223 O O . GLY A 1 289 ? -3.972 -4.774 -18.559 1.00 60.34 289 GLY A O 1
ATOM 2224 N N . SER A 1 290 ? -4.037 -3.074 -20.023 1.00 60.69 290 SER A N 1
ATOM 2225 C CA . SER A 1 290 ? -3.397 -3.786 -21.122 1.00 60.69 290 SER A CA 1
ATOM 2226 C C . SER A 1 290 ? -1.874 -3.716 -20.997 1.00 60.69 290 SER A C 1
ATOM 2228 O O . SER A 1 290 ? -1.292 -2.635 -20.909 1.00 60.69 290 SER A O 1
ATOM 2230 N N . ILE A 1 291 ? -1.221 -4.878 -21.074 1.00 57.41 291 ILE A N 1
ATOM 2231 C CA . ILE A 1 291 ? 0.247 -5.013 -21.127 1.00 57.41 291 ILE A CA 1
ATOM 2232 C C . ILE A 1 291 ? 0.854 -4.457 -22.433 1.00 57.41 291 ILE A C 1
ATOM 2234 O O . ILE A 1 291 ? 2.067 -4.343 -22.559 1.00 57.41 291 ILE A O 1
ATOM 2238 N N . ASN A 1 292 ? 0.008 -4.127 -23.420 1.00 55.00 292 ASN A N 1
ATOM 2239 C CA . ASN A 1 292 ? 0.413 -3.701 -24.763 1.00 55.00 292 ASN A CA 1
ATOM 2240 C C . ASN A 1 292 ? 0.278 -2.190 -24.995 1.00 55.00 292 ASN A C 1
ATOM 2242 O O . ASN A 1 292 ? 0.491 -1.720 -26.117 1.00 55.00 292 ASN A O 1
ATOM 2246 N N . THR A 1 293 ? -0.109 -1.409 -23.983 1.00 59.72 293 THR A N 1
ATOM 2247 C CA . THR A 1 293 ? -0.075 0.051 -24.132 1.00 59.72 293 THR A CA 1
ATOM 2248 C C . THR A 1 293 ? 1.359 0.546 -23.992 1.00 59.72 293 THR A C 1
ATOM 2250 O O . THR A 1 293 ? 2.130 0.035 -23.191 1.00 59.72 293 THR A O 1
ATOM 2253 N N . LYS A 1 294 ? 1.730 1.576 -24.756 1.00 62.53 294 LYS A N 1
ATOM 2254 C CA . LYS A 1 294 ? 3.055 2.204 -24.631 1.00 62.53 294 LYS A CA 1
ATOM 2255 C C . LYS A 1 294 ? 3.195 3.071 -23.371 1.00 62.53 294 LYS A C 1
ATOM 2257 O O . LYS A 1 294 ? 4.236 3.689 -23.197 1.00 62.53 294 LYS A O 1
ATOM 2262 N N . VAL A 1 295 ? 2.156 3.183 -22.540 1.00 74.19 295 VAL A N 1
ATOM 2263 C CA . VAL A 1 295 ? 2.107 4.106 -21.401 1.00 74.19 295 VAL A CA 1
ATOM 2264 C C . VAL A 1 295 ? 2.011 3.303 -20.119 1.00 74.19 295 VAL A C 1
ATOM 2266 O O . VAL A 1 295 ? 0.931 2.848 -19.745 1.00 74.19 295 VAL A O 1
ATOM 2269 N N . HIS A 1 296 ? 3.142 3.177 -19.434 1.00 89.25 296 HIS A N 1
ATOM 2270 C CA . HIS A 1 296 ? 3.171 2.667 -18.076 1.00 89.25 296 HIS A CA 1
ATOM 2271 C C . HIS A 1 296 ? 3.414 3.794 -17.079 1.00 89.25 296 HIS A C 1
ATOM 2273 O O . HIS A 1 296 ? 4.130 4.762 -17.351 1.00 89.25 296 HIS A O 1
ATOM 2279 N N . GLY A 1 297 ? 2.773 3.666 -15.927 1.00 94.38 297 GLY A N 1
ATOM 2280 C CA . GLY A 1 297 ? 2.735 4.680 -14.890 1.00 94.38 297 GLY A CA 1
ATOM 2281 C C . GLY A 1 297 ? 2.224 4.125 -13.570 1.00 94.38 297 GLY A C 1
ATOM 2282 O O . GLY A 1 297 ? 2.201 2.907 -13.366 1.00 94.38 297 GLY A O 1
ATOM 2283 N N . VAL A 1 298 ? 1.865 5.037 -12.672 1.00 96.81 298 VAL A N 1
ATOM 2284 C CA . VAL A 1 298 ? 1.175 4.733 -11.419 1.00 96.81 298 VAL A CA 1
ATOM 2285 C C . VAL A 1 298 ? -0.317 4.931 -11.642 1.00 96.81 298 VAL A C 1
ATOM 2287 O O . VAL A 1 298 ? -0.749 6.044 -11.933 1.00 96.81 298 VAL A O 1
ATOM 2290 N N . PHE A 1 299 ? -1.101 3.861 -11.516 1.00 95.00 299 PHE A N 1
ATOM 2291 C CA . PHE A 1 299 ? -2.546 3.914 -11.745 1.00 95.00 299 PHE A CA 1
ATOM 2292 C C . PHE A 1 299 ? -3.323 3.104 -10.712 1.00 95.00 299 PHE A C 1
ATOM 2294 O O . PHE A 1 299 ? -2.870 2.055 -10.241 1.00 95.00 299 PHE A O 1
ATOM 2301 N N . ALA A 1 300 ? -4.541 3.560 -10.419 1.00 94.12 300 ALA A N 1
ATOM 2302 C CA . ALA A 1 300 ? -5.512 2.783 -9.670 1.00 94.12 300 ALA A CA 1
ATOM 2303 C C . ALA A 1 300 ? -6.122 1.676 -10.547 1.00 94.12 300 ALA A C 1
ATOM 2305 O O . ALA A 1 300 ? -6.612 1.928 -11.652 1.00 94.12 300 ALA A O 1
ATOM 2306 N N . LYS A 1 301 ? -6.148 0.441 -10.043 1.00 93.00 301 LYS A N 1
ATOM 2307 C CA . LYS A 1 301 ? -6.708 -0.732 -10.724 1.00 93.00 301 LYS A CA 1
ATOM 2308 C C . LYS A 1 301 ? -7.848 -1.341 -9.919 1.00 93.00 301 LYS A C 1
ATOM 2310 O O . LYS A 1 301 ? -7.908 -1.235 -8.696 1.00 93.00 301 LYS A O 1
ATOM 2315 N N . LYS A 1 302 ? -8.774 -1.990 -10.628 1.00 93.38 302 LYS A N 1
ATOM 2316 C CA . LYS A 1 302 ? -9.798 -2.856 -10.038 1.00 93.38 302 LYS A CA 1
ATOM 2317 C C . LYS A 1 302 ? -9.414 -4.303 -10.322 1.00 93.38 302 LYS A C 1
ATOM 2319 O O . LYS A 1 302 ? -9.441 -4.723 -11.476 1.00 93.38 302 LYS A O 1
ATOM 2324 N N . CYS A 1 303 ? -9.103 -5.053 -9.274 1.00 92.56 303 CYS A N 1
ATOM 2325 C CA . CYS A 1 303 ? -8.500 -6.380 -9.373 1.00 92.56 303 CYS A CA 1
ATOM 2326 C C . CYS A 1 303 ? -9.388 -7.429 -8.706 1.00 92.56 303 CYS A C 1
ATOM 2328 O O . CYS A 1 303 ? -10.024 -7.158 -7.684 1.00 92.56 303 CYS A O 1
ATOM 2330 N N . LYS A 1 304 ? -9.452 -8.635 -9.279 1.00 95.81 304 LYS A N 1
ATOM 2331 C CA . LYS A 1 304 ? -10.226 -9.737 -8.704 1.00 95.81 304 LYS A CA 1
ATOM 2332 C C . LYS A 1 304 ? -9.355 -10.528 -7.736 1.00 95.81 304 LYS A C 1
ATOM 2334 O O . LYS A 1 304 ? -8.189 -10.794 -8.018 1.00 95.81 304 LYS A O 1
ATOM 2339 N N . LEU A 1 305 ? -9.931 -10.976 -6.621 1.00 95.75 305 LEU A N 1
ATOM 2340 C CA . LEU A 1 305 ? -9.224 -11.812 -5.641 1.00 95.75 305 LEU A CA 1
ATOM 2341 C C . LEU A 1 305 ? -8.573 -13.050 -6.278 1.00 95.75 305 LEU A C 1
ATOM 2343 O O . LEU A 1 305 ? -7.484 -13.448 -5.884 1.00 95.75 305 LEU A O 1
ATOM 2347 N N . SER A 1 306 ? -9.203 -13.626 -7.306 1.00 96.19 306 SER A N 1
ATOM 2348 C CA . SER A 1 306 ? -8.679 -14.788 -8.028 1.00 96.19 306 SER A CA 1
ATOM 2349 C C . SER A 1 306 ? -7.332 -14.555 -8.712 1.00 96.19 306 SER A C 1
ATOM 2351 O O . SER A 1 306 ? -6.645 -15.534 -9.005 1.00 96.19 306 SER A O 1
ATOM 2353 N N . ASP A 1 307 ? -6.948 -13.307 -8.965 1.00 95.75 307 ASP A N 1
ATOM 2354 C CA . ASP A 1 307 ? -5.708 -12.957 -9.669 1.00 95.75 307 ASP A CA 1
ATOM 2355 C C . ASP A 1 307 ? -4.540 -12.769 -8.689 1.00 95.75 307 ASP A C 1
ATOM 2357 O O . ASP A 1 307 ? -3.368 -12.764 -9.077 1.00 95.75 307 ASP A O 1
ATOM 2361 N N . ILE A 1 308 ? -4.857 -12.680 -7.396 1.00 97.69 308 ILE A N 1
ATOM 2362 C CA . ILE A 1 308 ? -3.907 -12.460 -6.314 1.00 97.69 308 ILE A CA 1
ATOM 2363 C C . ILE A 1 308 ? -3.351 -13.806 -5.858 1.00 97.69 308 ILE A C 1
ATOM 2365 O O . ILE A 1 308 ? -4.059 -14.792 -5.642 1.00 97.69 308 ILE A O 1
ATOM 2369 N N . ARG A 1 309 ? -2.032 -13.855 -5.731 1.00 97.06 309 ARG A N 1
ATOM 2370 C CA . ARG A 1 309 ? -1.276 -15.031 -5.304 1.00 97.06 309 ARG A CA 1
ATOM 2371 C C . ARG A 1 309 ? -1.118 -15.051 -3.787 1.00 97.06 309 ARG A C 1
ATOM 2373 O O . ARG A 1 309 ? -1.368 -16.080 -3.158 1.00 97.06 309 ARG A O 1
ATOM 2380 N N . SER A 1 310 ? -0.743 -13.920 -3.200 1.00 98.38 310 SER A N 1
ATOM 2381 C CA . SER A 1 310 ? -0.530 -13.763 -1.759 1.00 98.38 310 SER A CA 1
ATOM 2382 C C . SER A 1 310 ? -0.765 -12.326 -1.312 1.00 98.38 310 SER A C 1
ATOM 2384 O O . SER A 1 310 ? -0.704 -11.399 -2.120 1.00 98.38 310 SER A O 1
ATOM 2386 N N . ARG A 1 311 ? -0.986 -12.151 -0.008 1.00 97.06 311 ARG A N 1
ATOM 2387 C CA . ARG A 1 311 ? -0.980 -10.838 0.645 1.00 97.06 311 ARG A CA 1
ATOM 2388 C C . ARG A 1 311 ? 0.158 -10.758 1.653 1.00 97.06 311 ARG A C 1
ATOM 2390 O O . ARG A 1 311 ? 0.439 -11.744 2.338 1.00 97.06 311 ARG A O 1
ATOM 2397 N N . ILE A 1 312 ? 0.772 -9.591 1.751 1.00 98.25 312 ILE A N 1
ATOM 2398 C CA . ILE A 1 312 ? 1.746 -9.241 2.777 1.00 98.25 312 ILE A CA 1
ATOM 2399 C C . ILE A 1 312 ? 1.176 -8.063 3.555 1.00 98.25 312 ILE A C 1
ATOM 2401 O O . ILE A 1 312 ? 0.834 -7.035 2.975 1.00 98.25 312 ILE A O 1
ATOM 2405 N N . ARG A 1 313 ? 1.054 -8.232 4.866 1.00 94.75 313 ARG A N 1
ATOM 2406 C CA . ARG A 1 313 ? 0.487 -7.244 5.776 1.00 94.75 313 ARG A CA 1
ATOM 2407 C C . ARG A 1 313 ? 1.558 -6.729 6.711 1.00 94.75 313 ARG A C 1
ATOM 2409 O O . ARG A 1 313 ? 2.258 -7.534 7.316 1.00 94.75 313 ARG A O 1
ATOM 2416 N N . ILE A 1 314 ? 1.625 -5.416 6.880 1.00 90.31 314 ILE A N 1
ATOM 2417 C CA . ILE A 1 314 ? 2.341 -4.826 8.007 1.00 90.31 314 ILE A CA 1
ATOM 2418 C C . ILE A 1 314 ? 1.482 -5.027 9.254 1.00 90.31 314 ILE A C 1
ATOM 2420 O O . ILE A 1 314 ? 0.311 -4.647 9.271 1.00 90.31 314 ILE A O 1
ATOM 2424 N N . THR A 1 315 ? 2.041 -5.672 10.267 1.00 82.50 315 THR A N 1
ATOM 2425 C CA . THR A 1 315 ? 1.359 -5.969 11.530 1.00 82.50 315 THR A CA 1
ATOM 2426 C C . THR A 1 315 ? 2.038 -5.239 12.667 1.00 82.50 315 THR A C 1
ATOM 2428 O O . THR A 1 315 ? 3.152 -4.736 12.522 1.00 82.50 315 THR A O 1
ATOM 2431 N N . GLU A 1 316 ? 1.389 -5.233 13.823 1.00 69.38 316 GLU A N 1
ATOM 2432 C CA . GLU A 1 316 ? 2.094 -4.873 15.038 1.00 69.38 316 GLU A CA 1
ATOM 2433 C C . GLU A 1 316 ? 3.218 -5.850 15.354 1.00 69.38 316 GLU A C 1
ATOM 2435 O O . GLU A 1 316 ? 3.232 -7.018 14.945 1.00 69.38 316 GLU A O 1
ATOM 2440 N N . SER A 1 317 ? 4.186 -5.311 16.079 1.00 61.88 317 SER A N 1
ATOM 2441 C CA . SER A 1 317 ? 5.286 -6.034 16.680 1.00 61.88 317 SER A CA 1
ATOM 2442 C C . SER A 1 317 ? 4.785 -6.968 17.783 1.00 61.88 317 SER A C 1
ATOM 2444 O O . SER A 1 317 ? 4.659 -6.567 18.935 1.00 61.88 317 SER A O 1
ATOM 2446 N N . ASP A 1 318 ? 4.542 -8.235 17.444 1.00 52.69 318 ASP A N 1
ATOM 2447 C CA . ASP A 1 318 ? 4.243 -9.298 18.422 1.00 52.69 318 ASP A CA 1
ATOM 2448 C C . ASP A 1 318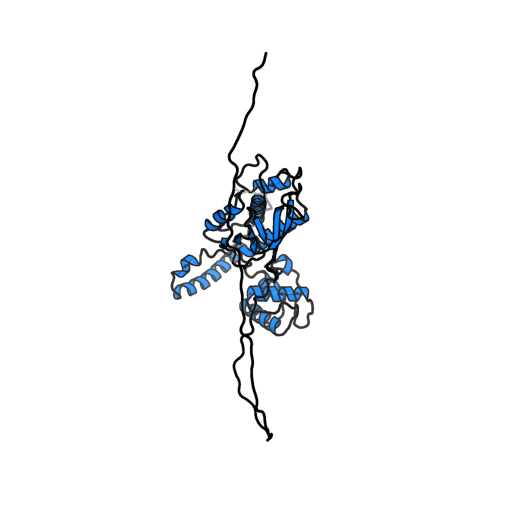 ? 5.506 -10.031 18.927 1.00 52.69 318 ASP A C 1
ATOM 2450 O O . ASP A 1 318 ? 5.410 -11.021 19.656 1.00 52.69 318 ASP A O 1
ATOM 2454 N N . CYS A 1 319 ? 6.707 -9.548 18.586 1.00 53.03 319 CYS A N 1
ATOM 2455 C CA . CYS A 1 319 ? 7.988 -10.177 18.950 1.00 53.03 319 CYS A CA 1
ATOM 2456 C C . CYS A 1 319 ? 8.187 -10.353 20.466 1.00 53.03 319 CYS A C 1
ATOM 2458 O O . CYS A 1 319 ? 8.919 -11.245 20.890 1.00 53.03 319 CYS A O 1
ATOM 2460 N N . TYR A 1 320 ? 7.522 -9.529 21.284 1.00 42.28 320 TYR A N 1
ATOM 2461 C CA . TYR A 1 320 ? 7.596 -9.593 22.745 1.00 42.28 320 TYR A CA 1
ATOM 2462 C C . TYR A 1 320 ? 6.619 -10.620 23.346 1.00 42.28 320 TYR A C 1
ATOM 2464 O O . TYR A 1 320 ? 6.816 -11.093 24.463 1.00 42.28 320 TYR A O 1
ATOM 2472 N N . LEU A 1 321 ? 5.557 -10.990 22.620 1.00 41.72 321 LEU A N 1
ATOM 2473 C CA . LEU A 1 321 ? 4.520 -11.908 23.105 1.00 41.72 321 LEU A CA 1
ATOM 2474 C C . LEU A 1 321 ? 4.823 -13.373 22.776 1.00 41.72 321 LEU A C 1
ATOM 2476 O O . LEU A 1 321 ? 4.391 -14.256 23.517 1.00 41.72 321 LEU A O 1
ATOM 2480 N N . SER A 1 322 ? 5.622 -13.652 21.741 1.00 40.25 322 SER A N 1
ATOM 2481 C CA . SER A 1 322 ? 6.090 -15.016 21.464 1.00 40.25 322 SER A CA 1
ATOM 2482 C C . SER A 1 322 ? 6.979 -15.569 22.584 1.00 40.25 322 SER A C 1
ATOM 2484 O O . SER A 1 322 ? 6.856 -16.745 22.912 1.00 40.25 322 SER A O 1
ATOM 2486 N N . SER A 1 323 ? 7.787 -14.730 23.247 1.00 40.66 323 SER A N 1
ATOM 2487 C CA . SER A 1 323 ? 8.580 -15.131 24.425 1.00 40.66 323 SER A CA 1
ATOM 2488 C C . SER A 1 323 ? 7.764 -15.237 25.719 1.00 40.66 323 SER A C 1
ATOM 2490 O O . SER A 1 323 ? 8.195 -15.887 26.664 1.00 40.66 323 SER A O 1
ATOM 2492 N N . LEU A 1 324 ? 6.589 -14.603 25.787 1.00 42.38 324 LEU A N 1
ATOM 2493 C CA . LEU A 1 324 ? 5.720 -14.627 26.972 1.00 42.38 324 LEU A CA 1
ATOM 2494 C C . LEU A 1 324 ? 4.752 -15.814 26.987 1.00 42.38 324 LEU A C 1
ATOM 2496 O O . LEU A 1 324 ? 4.186 -16.118 28.033 1.00 42.38 324 LEU A O 1
ATOM 2500 N N . SER A 1 325 ? 4.589 -16.515 25.861 1.00 40.56 325 SER A N 1
ATOM 2501 C CA . SER A 1 325 ? 3.788 -17.744 25.794 1.00 40.56 325 SER A CA 1
ATOM 2502 C C . SER A 1 325 ? 4.368 -18.916 26.609 1.00 40.56 325 SER A C 1
ATOM 2504 O O . SER A 1 325 ? 3.673 -19.906 26.826 1.00 40.56 325 SER A O 1
ATOM 2506 N N . GLU A 1 326 ? 5.596 -18.773 27.126 1.00 47.78 326 GLU A N 1
ATOM 2507 C CA . GLU A 1 326 ? 6.265 -19.733 28.016 1.00 47.78 326 GLU A CA 1
ATOM 2508 C C . GLU A 1 326 ? 6.269 -19.315 29.505 1.00 47.78 326 GLU A C 1
ATOM 2510 O O . GLU A 1 326 ? 6.741 -20.075 30.350 1.00 47.78 326 GLU A O 1
ATOM 2515 N N . MET A 1 327 ? 5.734 -18.137 29.868 1.00 45.91 327 MET A N 1
ATOM 2516 C CA . MET A 1 327 ? 5.757 -17.625 31.251 1.00 45.91 327 MET A CA 1
ATOM 2517 C C . MET A 1 327 ? 4.381 -17.692 31.932 1.00 45.91 327 MET A C 1
ATOM 2519 O O . MET A 1 327 ? 3.350 -17.371 31.344 1.00 45.91 327 MET A O 1
ATOM 2523 N N . SER A 1 328 ? 4.363 -18.132 33.196 1.00 41.75 328 SER A N 1
ATOM 2524 C CA . SER A 1 328 ? 3.134 -18.438 33.942 1.00 41.75 328 SER A CA 1
ATOM 2525 C C . SER A 1 328 ? 2.294 -17.197 34.291 1.00 41.75 328 SER A C 1
ATOM 2527 O O . SER A 1 328 ? 2.797 -16.078 34.395 1.00 41.75 328 SER A O 1
ATOM 2529 N N . ILE A 1 329 ? 0.998 -17.431 34.530 1.00 48.16 329 ILE A N 1
ATOM 2530 C CA . ILE A 1 329 ? -0.068 -16.434 34.757 1.00 48.16 329 ILE A CA 1
ATOM 2531 C C . ILE A 1 329 ? 0.228 -15.443 35.906 1.00 48.16 329 ILE A C 1
ATOM 2533 O O . ILE A 1 329 ? -0.309 -14.332 35.902 1.00 48.16 329 ILE A O 1
ATOM 2537 N N . ASP A 1 330 ? 1.091 -15.790 36.866 1.00 43.56 330 ASP A N 1
ATOM 2538 C CA . ASP A 1 330 ? 1.438 -14.892 37.978 1.00 43.56 330 ASP A CA 1
ATOM 2539 C C . ASP A 1 330 ? 2.433 -13.778 37.593 1.00 43.56 330 ASP A C 1
ATOM 2541 O O . ASP A 1 330 ? 2.350 -12.671 38.134 1.00 43.56 330 ASP A O 1
ATOM 2545 N N . ASP A 1 331 ? 3.289 -13.984 36.585 1.00 42.53 331 ASP A N 1
ATOM 2546 C CA . ASP A 1 331 ? 4.271 -12.973 36.155 1.00 42.53 331 ASP A CA 1
ATOM 2547 C C . ASP A 1 331 ? 3.640 -11.853 35.309 1.00 42.53 331 ASP A C 1
ATOM 2549 O O . ASP A 1 331 ? 4.123 -10.715 35.273 1.00 42.53 331 ASP A O 1
ATOM 2553 N N . THR A 1 332 ? 2.493 -12.119 34.675 1.00 41.34 332 THR A N 1
ATOM 2554 C CA . THR A 1 332 ? 1.792 -11.143 33.823 1.00 41.34 332 THR A CA 1
ATOM 2555 C C . THR A 1 332 ? 1.229 -9.960 34.627 1.00 41.34 332 THR A C 1
ATOM 2557 O O . THR A 1 332 ? 1.094 -8.855 34.098 1.00 41.34 332 THR A O 1
ATOM 2560 N N . ARG A 1 333 ? 0.945 -10.148 35.926 1.00 41.53 333 ARG A N 1
ATOM 2561 C CA . ARG A 1 333 ? 0.423 -9.094 36.823 1.00 41.53 333 ARG A CA 1
ATOM 2562 C C . ARG A 1 333 ? 1.494 -8.099 37.286 1.00 41.53 333 ARG A C 1
ATOM 2564 O O . ARG A 1 333 ? 1.164 -6.958 37.617 1.00 41.53 333 ARG A O 1
ATOM 2571 N N . MET A 1 334 ? 2.768 -8.492 37.272 1.00 42.94 334 MET A N 1
ATOM 2572 C CA . MET A 1 334 ? 3.888 -7.613 37.634 1.00 42.94 334 MET A CA 1
ATOM 2573 C C . MET A 1 334 ? 4.253 -6.640 36.499 1.00 42.94 334 MET A C 1
ATOM 2575 O O . MET A 1 334 ? 4.558 -5.472 36.749 1.00 42.94 334 MET A O 1
ATOM 2579 N N . LEU A 1 335 ? 4.145 -7.068 35.237 1.00 40.00 335 LEU A N 1
ATOM 2580 C CA . LEU A 1 335 ? 4.529 -6.251 34.076 1.00 40.00 335 LEU A CA 1
ATOM 2581 C C . LEU A 1 335 ? 3.540 -5.115 33.766 1.00 40.00 335 LEU A C 1
ATOM 2583 O O . LEU A 1 335 ? 3.959 -4.022 33.378 1.00 40.00 335 LEU A O 1
ATOM 2587 N N . THR A 1 336 ? 2.238 -5.308 34.014 1.00 41.84 336 THR A N 1
ATOM 2588 C CA . THR A 1 336 ? 1.235 -4.235 33.857 1.00 41.84 336 THR A CA 1
ATOM 2589 C C . THR A 1 336 ? 1.448 -3.077 34.834 1.00 41.84 336 THR A C 1
ATOM 2591 O O . THR A 1 336 ? 1.089 -1.941 34.531 1.00 41.84 336 THR A O 1
ATOM 2594 N N . SER A 1 337 ? 2.068 -3.352 35.984 1.00 42.03 337 SER A N 1
ATOM 2595 C CA . SER A 1 337 ? 2.381 -2.346 37.004 1.00 42.03 337 SER A CA 1
ATOM 2596 C C . SER A 1 337 ? 3.653 -1.559 36.655 1.00 42.03 337 SER A C 1
ATOM 2598 O O . SER A 1 337 ? 3.699 -0.344 36.847 1.00 42.03 337 SER A O 1
ATOM 2600 N N . ASN A 1 338 ? 4.649 -2.212 36.042 1.00 39.59 338 ASN A N 1
ATOM 2601 C CA . ASN A 1 338 ? 5.906 -1.571 35.635 1.00 39.59 338 ASN A CA 1
ATOM 2602 C C . ASN A 1 338 ? 5.792 -0.729 34.352 1.00 39.59 338 ASN A C 1
ATOM 2604 O O . ASN A 1 338 ? 6.433 0.319 34.263 1.00 39.59 338 ASN A O 1
ATOM 2608 N N . ASN A 1 339 ? 4.929 -1.096 33.396 1.00 40.12 339 ASN A N 1
ATOM 2609 C CA . ASN A 1 339 ? 4.685 -0.258 32.209 1.00 40.12 339 ASN A CA 1
ATOM 2610 C C . ASN A 1 339 ? 3.940 1.048 32.539 1.00 40.12 339 ASN A C 1
ATOM 2612 O O . ASN A 1 339 ? 4.155 2.068 31.881 1.00 40.12 339 ASN A O 1
ATOM 2616 N N . LEU A 1 340 ? 3.124 1.059 33.600 1.00 39.56 340 LEU A N 1
ATOM 2617 C CA . LEU A 1 340 ? 2.540 2.298 34.119 1.00 39.56 340 LEU A CA 1
ATOM 2618 C C . LEU A 1 340 ? 3.630 3.223 34.698 1.00 39.56 340 LEU A C 1
ATOM 2620 O O . LEU A 1 340 ? 3.619 4.424 34.431 1.00 39.56 340 LEU A O 1
ATOM 2624 N N . LEU A 1 341 ? 4.613 2.658 35.408 1.00 36.47 341 LEU A N 1
ATOM 2625 C CA . LEU A 1 341 ? 5.728 3.389 36.025 1.00 36.47 341 LEU A CA 1
ATOM 2626 C C . LEU A 1 341 ? 6.738 3.943 35.004 1.00 36.47 341 LEU A C 1
ATOM 2628 O O . LEU A 1 341 ? 7.189 5.079 35.156 1.00 36.47 341 LEU A O 1
ATOM 2632 N N . MET A 1 342 ? 7.047 3.207 33.930 1.00 34.75 342 MET A N 1
ATOM 2633 C CA . MET A 1 342 ? 7.929 3.695 32.853 1.00 34.75 342 MET A CA 1
ATOM 2634 C C . MET A 1 342 ? 7.314 4.864 32.066 1.00 34.75 342 MET A C 1
ATOM 2636 O O . MET A 1 342 ? 8.021 5.801 31.697 1.00 34.75 342 MET A O 1
ATOM 2640 N N . SER A 1 343 ? 5.990 4.867 31.870 1.00 36.88 343 SER A N 1
ATOM 2641 C CA . SER A 1 343 ? 5.293 6.004 31.246 1.00 36.88 343 SER A CA 1
ATOM 2642 C C . SER A 1 343 ? 5.275 7.259 32.134 1.00 36.88 343 SER A C 1
ATOM 2644 O O . SER A 1 343 ? 5.263 8.382 31.629 1.00 36.88 343 SER A O 1
ATOM 2646 N N . MET A 1 344 ? 5.334 7.083 33.459 1.00 34.62 344 MET A N 1
ATOM 2647 C CA . MET A 1 344 ? 5.385 8.186 34.421 1.00 34.62 344 MET A CA 1
ATOM 2648 C C . MET A 1 344 ? 6.790 8.791 34.548 1.00 34.62 344 MET A C 1
ATOM 2650 O O . MET A 1 344 ? 6.902 10.018 34.639 1.00 34.62 344 MET A O 1
ATOM 2654 N N . SER A 1 345 ? 7.856 7.981 34.483 1.00 34.22 345 SER A N 1
ATOM 2655 C CA . SER A 1 345 ? 9.241 8.467 34.616 1.00 34.22 345 SER A CA 1
ATOM 2656 C C . SER A 1 345 ? 9.685 9.342 33.437 1.00 34.22 345 SER A C 1
ATOM 2658 O O . SER A 1 345 ? 10.353 10.355 33.646 1.00 34.22 345 SER A O 1
ATOM 2660 N N . MET A 1 346 ? 9.224 9.044 32.216 1.00 36.94 346 MET A N 1
ATOM 2661 C CA . MET A 1 346 ? 9.509 9.871 31.036 1.00 36.94 346 MET A CA 1
ATOM 2662 C C . MET A 1 346 ? 8.877 11.270 31.102 1.00 36.94 346 MET A C 1
ATOM 2664 O O . MET A 1 346 ? 9.440 12.211 30.543 1.00 36.94 346 MET A O 1
ATOM 2668 N N . SER A 1 347 ? 7.755 11.441 31.814 1.00 36.75 347 SER A N 1
ATOM 2669 C CA . SER A 1 347 ? 7.098 12.752 31.948 1.00 36.75 347 SER A CA 1
ATOM 2670 C C . SER A 1 347 ? 7.800 13.696 32.935 1.00 36.75 347 SER A C 1
ATOM 2672 O O . SER A 1 347 ? 7.684 14.914 32.805 1.00 36.75 347 SER A O 1
ATOM 2674 N N . MET A 1 348 ? 8.574 13.165 33.892 1.00 36.69 348 MET A N 1
ATOM 2675 C CA . MET A 1 348 ? 9.305 13.996 34.860 1.00 36.69 348 MET A CA 1
ATOM 2676 C C . MET A 1 348 ? 10.639 14.511 34.302 1.00 36.69 348 MET A C 1
ATOM 2678 O O . MET A 1 348 ? 11.047 15.628 34.617 1.00 36.69 348 MET A O 1
ATOM 2682 N N . SER A 1 349 ? 11.294 13.766 33.406 1.00 35.84 349 SER A N 1
ATOM 2683 C CA . SER A 1 349 ? 12.573 14.188 32.810 1.00 35.84 349 SER A CA 1
ATOM 2684 C C . SER A 1 349 ? 12.444 15.369 31.834 1.00 35.84 349 SER A C 1
ATOM 2686 O O . SER A 1 349 ? 13.396 16.131 31.664 1.00 35.84 349 SER A O 1
ATOM 2688 N N . THR A 1 350 ? 11.268 15.585 31.234 1.00 36.94 350 THR A N 1
ATOM 2689 C CA . THR A 1 350 ? 11.015 16.739 30.346 1.00 36.94 350 THR A CA 1
ATOM 2690 C C . THR A 1 350 ? 10.722 18.037 31.110 1.00 36.94 350 THR A C 1
ATOM 2692 O O . THR A 1 350 ? 10.823 19.118 30.539 1.00 36.94 350 THR A O 1
ATOM 2695 N N . SER A 1 351 ? 10.406 17.961 32.408 1.00 36.50 351 SER A N 1
ATOM 2696 C CA . SER A 1 351 ? 10.137 19.137 33.248 1.00 36.50 351 SER A CA 1
ATOM 2697 C C . SER A 1 351 ? 11.405 19.765 33.847 1.00 36.50 351 SER A C 1
ATOM 2699 O O . SER A 1 351 ? 11.375 20.946 34.186 1.00 36.50 351 SER A O 1
ATOM 2701 N N . MET A 1 352 ? 12.520 19.030 33.952 1.00 36.47 352 MET A N 1
ATOM 2702 C CA . MET A 1 352 ? 13.778 19.558 34.518 1.00 36.47 352 MET A CA 1
ATOM 2703 C C . MET A 1 352 ? 14.688 20.242 33.485 1.00 36.47 352 MET A C 1
ATOM 2705 O O . MET A 1 352 ? 15.619 20.949 33.858 1.00 36.47 352 MET A O 1
ATOM 2709 N N . SER A 1 353 ? 14.425 20.077 32.187 1.00 37.50 353 SER A N 1
ATOM 2710 C CA . SER A 1 353 ? 15.252 20.640 31.106 1.00 37.50 353 SER A CA 1
ATOM 2711 C C . SER A 1 353 ? 14.817 22.042 30.650 1.00 37.50 353 SER A C 1
ATOM 2713 O O . SER A 1 353 ? 15.570 22.710 29.948 1.00 37.50 353 SER A O 1
ATOM 2715 N N . MET A 1 354 ? 13.655 22.539 31.096 1.00 37.16 354 MET A N 1
ATOM 2716 C CA . MET A 1 354 ? 13.171 23.898 30.795 1.00 37.16 354 MET A CA 1
ATOM 2717 C C . MET A 1 354 ? 13.544 24.962 31.847 1.00 37.16 354 MET A C 1
ATOM 2719 O O . MET A 1 354 ? 13.260 26.137 31.638 1.00 37.16 354 MET A O 1
ATOM 2723 N N . SER A 1 355 ? 14.216 24.603 32.949 1.00 39.81 355 SER A N 1
ATOM 2724 C CA . SER A 1 355 ? 14.576 25.542 34.030 1.00 39.81 355 SER A CA 1
ATOM 2725 C C . SER A 1 355 ? 16.054 25.967 34.067 1.00 39.81 355 SER A C 1
ATOM 2727 O O . SER A 1 355 ? 16.475 26.580 35.042 1.00 39.81 355 SER A O 1
ATOM 2729 N N . MET A 1 356 ? 16.857 25.672 33.035 1.00 38.59 356 MET A N 1
ATOM 2730 C CA . MET A 1 356 ? 18.306 25.964 33.020 1.00 38.59 356 MET A CA 1
ATOM 2731 C C . MET A 1 356 ? 18.796 26.880 31.880 1.00 38.59 356 MET A C 1
ATOM 2733 O O . MET A 1 356 ? 19.992 26.926 31.610 1.00 38.59 356 MET A O 1
ATOM 2737 N N . SER A 1 357 ? 17.926 27.667 31.233 1.00 39.38 357 SER A N 1
ATOM 2738 C CA . SER A 1 357 ? 18.343 28.579 30.144 1.00 39.38 357 SER A CA 1
ATOM 2739 C C . SER A 1 357 ? 17.931 30.049 30.309 1.00 39.38 357 SER A C 1
ATOM 2741 O O . SER A 1 357 ? 17.676 30.731 29.318 1.00 39.38 357 SER A O 1
ATOM 2743 N N . MET A 1 358 ? 17.887 30.572 31.536 1.00 39.81 358 MET A N 1
ATOM 2744 C CA . MET A 1 358 ? 17.838 32.022 31.770 1.00 39.81 358 MET A CA 1
ATOM 2745 C C . MET A 1 358 ? 18.705 32.398 32.972 1.00 39.81 358 MET A C 1
ATOM 2747 O O . MET A 1 358 ? 18.211 32.403 34.092 1.00 39.81 358 MET A O 1
ATOM 2751 N N . SER A 1 359 ? 19.990 32.691 32.747 1.00 39.50 359 SER A N 1
ATOM 2752 C CA . SER A 1 359 ? 20.788 33.664 33.524 1.00 39.50 359 SER A CA 1
ATOM 2753 C C . SER A 1 359 ? 22.234 33.701 33.021 1.00 39.50 359 SER A C 1
ATOM 2755 O O . SER A 1 359 ? 23.114 33.068 33.589 1.00 39.50 359 SER A O 1
ATOM 2757 N N . THR A 1 360 ? 22.490 34.479 31.971 1.00 36.81 360 THR A N 1
ATOM 2758 C CA . THR A 1 360 ? 23.829 35.031 31.706 1.00 36.81 360 THR A CA 1
ATOM 2759 C C . THR A 1 360 ? 23.676 36.320 30.916 1.00 36.81 360 THR A C 1
ATOM 2761 O O . THR A 1 360 ? 23.506 36.289 29.701 1.00 36.81 360 THR A O 1
ATOM 2764 N N . SER A 1 361 ? 23.688 37.455 31.617 1.00 33.44 361 SER A N 1
ATOM 2765 C CA . SER A 1 361 ? 23.977 38.778 31.051 1.00 33.44 361 SER A CA 1
ATOM 2766 C C . SER A 1 361 ? 24.052 39.823 32.177 1.00 33.44 361 SER A C 1
ATOM 2768 O O . SER A 1 361 ? 23.126 39.897 32.979 1.00 33.44 361 SER A O 1
ATOM 2770 N N . MET A 1 362 ? 25.108 40.654 32.140 1.00 32.56 362 MET A N 1
ATOM 2771 C CA . MET A 1 362 ? 25.446 41.814 33.001 1.00 32.56 362 MET A CA 1
ATOM 2772 C C . MET A 1 362 ? 26.112 41.438 34.341 1.00 32.56 362 MET A C 1
ATOM 2774 O O . MET A 1 362 ? 25.592 40.617 35.075 1.00 32.56 362 MET A O 1
ATOM 2778 N N . SER A 1 363 ? 27.259 41.974 34.771 1.00 32.72 363 SER A N 1
ATOM 2779 C CA . SER A 1 363 ? 28.041 43.153 34.378 1.00 32.72 363 SER A CA 1
ATOM 2780 C C . SER A 1 363 ? 29.454 43.035 34.990 1.00 32.72 363 SER A C 1
ATOM 2782 O O . SER A 1 363 ? 29.584 42.648 36.150 1.00 32.72 363 SER A O 1
ATOM 2784 N N . MET A 1 364 ? 30.504 43.388 34.240 1.00 35.66 364 MET A N 1
ATOM 2785 C CA . MET A 1 364 ? 31.813 43.761 34.796 1.00 35.66 364 MET A CA 1
ATOM 2786 C C . MET A 1 364 ? 31.736 45.205 35.307 1.00 35.66 364 MET A C 1
ATOM 2788 O O . MET A 1 364 ? 31.356 46.070 34.526 1.00 35.66 364 MET A O 1
ATOM 2792 N N . SER A 1 365 ? 32.172 45.483 36.543 1.00 33.53 365 SER A N 1
ATOM 2793 C CA . SER A 1 365 ? 33.147 46.555 36.830 1.00 33.53 365 SER A CA 1
ATOM 2794 C C . SER A 1 365 ? 33.500 46.665 38.325 1.00 33.53 365 SER A C 1
ATOM 2796 O O . SER A 1 365 ? 32.618 46.665 39.176 1.00 33.53 365 SER A O 1
ATOM 2798 N N . MET A 1 366 ? 34.800 46.884 38.564 1.00 31.94 366 MET A N 1
ATOM 2799 C CA . MET A 1 366 ? 35.406 47.747 39.593 1.00 31.94 366 MET A CA 1
ATOM 2800 C C . MET A 1 366 ? 35.334 47.376 41.089 1.00 31.94 366 MET A C 1
ATOM 2802 O O . MET A 1 366 ? 34.350 47.632 41.771 1.00 31.94 366 MET A O 1
ATOM 2806 N N . SER A 1 367 ? 36.488 46.944 41.621 1.00 33.16 367 SER A N 1
ATOM 2807 C CA . SER A 1 367 ? 37.378 47.761 42.482 1.00 33.16 367 SER A CA 1
ATOM 2808 C C . SER A 1 367 ? 37.974 46.983 43.663 1.00 33.16 367 SER A C 1
ATOM 2810 O O . SER A 1 367 ? 37.254 46.594 44.568 1.00 33.16 367 SER A O 1
ATOM 2812 N N . MET A 1 368 ? 39.311 46.862 43.633 1.00 35.91 368 MET A N 1
ATOM 2813 C CA . MET A 1 368 ? 40.256 47.318 44.670 1.00 35.91 368 MET A CA 1
ATOM 2814 C C . MET A 1 368 ? 40.074 46.770 46.105 1.00 35.91 368 MET A C 1
ATOM 2816 O O . MET A 1 368 ? 39.027 46.942 46.709 1.00 35.91 368 MET A O 1
ATOM 2820 N N . TRP A 1 369 ? 41.124 46.161 46.670 1.00 39.28 369 TRP A N 1
ATOM 2821 C CA . TRP A 1 369 ? 41.863 46.604 47.871 1.00 39.28 369 TRP A CA 1
ATOM 2822 C C . TRP A 1 369 ? 42.791 45.476 48.377 1.00 39.28 369 TRP A C 1
ATOM 2824 O O . TRP A 1 369 ? 42.331 44.368 48.636 1.00 39.28 369 TRP A O 1
ATOM 2834 N N . MET A 1 370 ? 44.063 45.870 48.547 1.00 44.97 370 MET A N 1
ATOM 2835 C CA . MET A 1 370 ? 45.222 45.238 49.214 1.00 44.97 370 MET A CA 1
ATOM 2836 C C . MET A 1 370 ? 45.905 44.030 48.570 1.00 44.97 370 MET A C 1
ATOM 2838 O O . MET A 1 370 ? 45.337 42.920 48.556 1.00 44.97 370 MET A O 1
#

pLDDT: mean 71.01, std 24.53, range [24.45, 98.75]

InterPro domains:
  IPR002477 Peptidoglycan binding-like [PF01471] (93-143)
  IPR007921 CHAP domain [PF05257] (195-284)
  IPR036365 PGBD-like superfamily [SSF47090] (86-144)
  IPR036366 PGBD superfamily [G3DSA:1.10.101.10] (74-146)

Foldseek 3Di:
DDDDDDDDDDDDDDDDDDPDDDDDDDDDDDDDDDDDDDDDDDDDDDDDDDDDDDDDDPDDDDDFLDDAPLACVSLQDDDKDDQVDQPQVSQLNLQSLLCVQPVQDDDSGSHCDPSSLVSLLVQCVVVVHDSPSICDSVSSCCSNVVCPQVQNLLLVLLLVVLVVQAVVFFWAVVQLQLHDPVSLLLLVLAPDDPPGRDQRFVSVSSNSNVVSCPPHDDQADGHRDRWLCCVLVSQVPRPFQKDKDFVAPLADAASKWWRFPPRGIWGWHGHADPQQKTKTWTFQADQVRDPPDSITGTHIDIDHSVGTGMIMGGDHGCVVVVVCVPPDPVVVVVVVVVVVVVVVVVVVVVVVVVPPPDDDDDDDDDDDDD

Sequence (370 aa):
MPNVSPNPTPHATPGPTPHAMPNPTPHTTPDPMPHATPNPTPHAMPNSMPNASPNALPNSTPNPMQICPSTFAACKNRPALTTSDTYKEVLVDLQCLLNHNIAMQLKVDGIFGSKTKANVLAWQRKKGLIKDGVVGIKTWNTLCNTFIPMSDLLVQKLVNLAEKEEELHVVEVPLGSNRGPRVDEFRAATWLALGNGWDWCAAFICWLMREAMKNHSYEFWRPQTAGAWDFENWAREQTCGVSLKKPHGNDIYAGDIVVFKLQHIGLATNAPDAAGYIKTIEGNTSADGSINTKVHGVFAKKCKLSDIRSRIRITESDCYLSSLSEMSIDDTRMLTSNNLLMSMSMSMSTSMSMSMSMSTSMSMSMSMWM

Radius of gyration: 35.0 Å; chains: 1; bounding box: 111×97×120 Å